Protein AF-A0A5J4X662-F1 (afdb_monomer_lite)

Secondary structure (DSSP, 8-state):
-----EEEEESS-EEEEPTTS-EEEEPTT-EEEEEEE-SSEEEEEETTEEEEEEGGGEEE--HHHHHHHHHH-TT--SHHHHHHHHHHHHH-SHHHHHHHHHTTHHHHHHHHHHHTGGG--HHHHHHHHHHHTT--HHHHHHHHHTTHHHHHHHHTT-S-HHHHHHHHHHHHHHHHHHHHHS-TTS-PPPTTHHHHHHTTHHHHHHHHHHH---HHHHHHHHHHHHHHTTTS---S-HHHHHHHHHHHHHHHHH-S-HHHHHHHHHHHHHHHTSHHHHHHHTGGG-----

Organism: NCBI:txid222440

Radius of gyration: 22.29 Å; chains: 1; bounding box: 46×45×69 Å

pLDDT: mean 83.82, std 15.87, range [29.47, 98.38]

InterPro domains:
  IPR011989 Armadillo-like helical [G3DSA:1.25.10.10] (82-288)
  IPR016024 Armadillo-type fold [SSF48371] (88-281)
  IPR036028 SH3-like domain superfamily [SSF50044] (6-60)

Foldseek 3Di:
DPPPWWKWFFQAKDWFADPVRDIDIDHGGDIWTFPADDPFWTFTDAPNDTGTHGCVRIDTPDLVVVLCVLVPDPPPPDVNLVSLVSNLVRGVAQVSLVVCLVSCVLLSLLVVCVVPVVDDDLSSLVSLLSQLPPYAPVSLVSNVVSVVLLSLLSQCPDPDPSSNLSSLNSLLSSLVNQVVPDDPPDQDARPCLVVCVVSVNLVSLLVQLVVCPDDSSVLSSLLSNLSNCQSHDPPPDPVSLLSSLVSLVCCLVPPPDVVSNVSSLVSLVRQCNHPVSVVSNCPPNHDRPD

Sequence (290 aa):
MLETFEFYEAISDYTIKEGDGQSFSITKGDIVSVIKKELVNFTVEKDGKIGKVPKTKLQLKIVEDLKKQIQGSVQMGLDHYKFIERILLENGNNEIKLFVIECGIVDSLLRLIEKNMENITPENIDILYKLTDQSSENVIQLLLEKNIYTTLFKILDQNNLIIVQLAAYSIFNILFSSYLTTDQSNHSTHPHFDQVSKSGGIIKIYELFCRNLGEDMNNTAAFCISIIYRAREIDQQKQMRQNIIKHLKNILLHDTDEMTKKYAYDSLGYLALNPVNNLEITKDGFVLQL

Structure (mmCIF, N/CA/C/O backbone):
data_AF-A0A5J4X662-F1
#
_entry.id   AF-A0A5J4X662-F1
#
loop_
_atom_site.group_PDB
_atom_site.id
_atom_site.type_symbol
_atom_site.label_atom_id
_atom_site.label_alt_id
_atom_site.label_comp_id
_atom_site.label_asym_id
_atom_site.label_entity_id
_atom_site.label_seq_id
_atom_site.pdbx_PDB_ins_code
_atom_site.Cartn_x
_atom_site.Cartn_y
_atom_site.Cartn_z
_atom_site.occupancy
_atom_site.B_iso_or_equiv
_atom_site.auth_seq_id
_atom_site.auth_comp_id
_atom_site.auth_asym_id
_atom_site.auth_atom_id
_atom_site.pdbx_PDB_model_num
ATOM 1 N N . MET A 1 1 ? -5.731 -8.046 -31.866 1.00 29.47 1 MET A N 1
ATOM 2 C CA . MET A 1 1 ? -4.269 -7.927 -32.038 1.00 29.47 1 MET A CA 1
ATOM 3 C C . MET A 1 1 ? -3.887 -6.675 -31.283 1.00 29.47 1 MET A C 1
ATOM 5 O O . MET A 1 1 ? -4.283 -5.607 -31.722 1.00 29.47 1 MET A O 1
ATOM 9 N N . LEU A 1 2 ? -3.297 -6.814 -30.097 1.00 32.59 2 LEU A N 1
ATOM 10 C CA . LEU A 1 2 ? -2.791 -5.665 -29.345 1.00 32.59 2 LEU A CA 1
ATOM 11 C C . LEU A 1 2 ? -1.563 -5.139 -30.095 1.00 32.59 2 LEU A C 1
ATOM 13 O O . LEU A 1 2 ? -0.717 -5.941 -30.497 1.00 32.59 2 LEU A O 1
ATOM 17 N N . GLU A 1 3 ? -1.516 -3.834 -30.355 1.00 43.41 3 GLU A N 1
ATOM 18 C CA . GLU A 1 3 ? -0.326 -3.183 -30.898 1.00 43.41 3 GLU A CA 1
ATOM 19 C C . GLU A 1 3 ? 0.842 -3.467 -29.952 1.00 43.41 3 GLU A C 1
ATOM 21 O O . GLU A 1 3 ? 0.759 -3.253 -28.745 1.00 43.41 3 GLU A O 1
ATOM 26 N N . THR A 1 4 ? 1.921 -4.035 -30.481 1.00 50.50 4 THR A N 1
ATOM 27 C CA . THR A 1 4 ? 3.143 -4.241 -29.711 1.00 50.50 4 THR A CA 1
ATOM 28 C C . THR A 1 4 ? 3.750 -2.876 -29.423 1.00 50.50 4 THR A C 1
ATOM 30 O O . THR A 1 4 ? 4.291 -2.251 -30.335 1.00 50.50 4 THR A O 1
ATOM 33 N N . PHE A 1 5 ? 3.663 -2.418 -28.175 1.00 54.91 5 PHE A N 1
ATO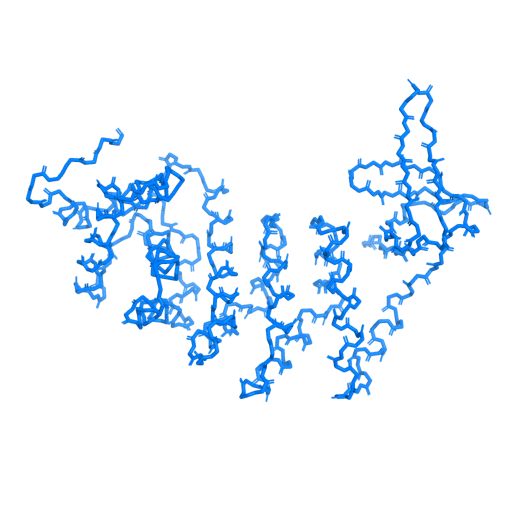M 34 C CA . PHE A 1 5 ? 4.371 -1.223 -27.730 1.00 54.91 5 PHE A CA 1
ATOM 35 C C . PHE A 1 5 ? 5.877 -1.436 -27.905 1.00 54.91 5 PHE A C 1
ATOM 37 O O . PHE A 1 5 ? 6.466 -2.356 -27.330 1.00 54.91 5 PHE A O 1
ATOM 44 N N . GLU A 1 6 ? 6.500 -0.601 -28.733 1.00 71.25 6 GLU A N 1
ATOM 45 C CA . GLU A 1 6 ? 7.943 -0.597 -28.914 1.00 71.25 6 GLU A CA 1
ATOM 46 C C . GLU A 1 6 ? 8.551 0.612 -28.213 1.00 71.25 6 GLU A C 1
ATOM 48 O O . GLU A 1 6 ? 8.303 1.759 -28.589 1.00 71.25 6 GLU A O 1
ATOM 53 N N . PHE A 1 7 ? 9.381 0.343 -27.211 1.00 75.06 7 PHE A N 1
ATOM 54 C CA . PHE A 1 7 ? 10.056 1.375 -26.440 1.00 75.06 7 PHE A CA 1
ATOM 55 C C . PHE A 1 7 ? 11.455 1.640 -26.985 1.00 75.06 7 PHE A C 1
ATOM 57 O O . PHE A 1 7 ? 12.218 0.726 -27.321 1.00 75.06 7 PHE A O 1
ATOM 64 N N . TYR A 1 8 ? 11.797 2.919 -27.059 1.00 82.50 8 TYR A N 1
ATOM 65 C CA . TYR A 1 8 ? 13.101 3.382 -27.506 1.00 82.50 8 TYR A CA 1
ATOM 66 C C . TYR A 1 8 ? 13.725 4.279 -26.442 1.00 82.50 8 TYR A C 1
ATOM 68 O O . TYR A 1 8 ? 13.036 5.084 -25.823 1.00 82.50 8 TYR A O 1
ATOM 76 N N . GLU A 1 9 ? 15.037 4.154 -26.255 1.00 83.19 9 GLU A N 1
ATOM 77 C CA . GLU A 1 9 ? 15.818 5.059 -25.411 1.00 83.19 9 GLU A CA 1
ATOM 78 C C . GLU A 1 9 ? 16.369 6.207 -26.258 1.00 83.19 9 GLU A C 1
ATOM 80 O O . GLU A 1 9 ? 16.951 5.991 -27.327 1.00 83.19 9 GLU A O 1
ATOM 85 N N . ALA A 1 10 ? 16.204 7.433 -25.776 1.00 86.38 10 ALA A N 1
ATOM 86 C CA . ALA A 1 10 ? 16.820 8.612 -26.347 1.00 86.38 10 ALA A CA 1
ATOM 87 C C . ALA A 1 10 ? 18.335 8.565 -26.115 1.00 86.38 10 ALA A C 1
ATOM 89 O O . ALA A 1 10 ? 18.813 8.584 -24.984 1.00 86.38 10 ALA A O 1
ATOM 90 N N . ILE A 1 11 ? 19.130 8.536 -27.184 1.00 88.00 11 ILE A N 1
ATOM 91 C CA . ILE A 1 11 ? 20.600 8.469 -27.075 1.00 88.00 11 ILE A CA 1
ATOM 92 C C . ILE A 1 11 ? 21.272 9.847 -27.044 1.00 88.00 11 ILE A C 1
ATOM 94 O O . ILE A 1 11 ? 22.482 9.954 -26.828 1.00 88.00 11 ILE A O 1
ATOM 98 N N . SER A 1 12 ? 20.494 10.911 -27.240 1.00 88.75 12 SER A N 1
ATOM 99 C CA . SER A 1 12 ? 20.918 12.304 -27.095 1.00 88.75 12 SER A CA 1
ATOM 100 C C . SER A 1 12 ? 19.702 13.212 -26.961 1.00 88.75 12 SER A C 1
ATOM 102 O O . SER A 1 12 ? 18.666 12.897 -27.548 1.00 88.75 12 SER A O 1
ATOM 104 N N . ASP A 1 13 ? 19.878 14.364 -26.324 1.00 92.94 13 ASP A N 1
ATOM 105 C CA . ASP A 1 13 ? 18.827 15.368 -26.178 1.00 92.94 13 ASP A CA 1
ATOM 106 C C . ASP A 1 13 ? 18.247 15.804 -27.533 1.00 92.94 13 ASP A C 1
ATOM 108 O O . ASP A 1 13 ? 18.954 15.925 -28.551 1.00 92.94 13 ASP A O 1
ATOM 112 N N . TYR A 1 14 ? 16.937 16.041 -27.545 1.00 94.06 14 TYR A N 1
ATOM 113 C CA . TYR A 1 14 ? 16.208 16.510 -28.710 1.00 94.06 14 TYR A CA 1
ATOM 114 C C . TYR A 1 14 ? 14.954 17.297 -28.312 1.00 94.06 14 TYR A C 1
ATOM 116 O O . TYR A 1 14 ? 14.089 16.792 -27.603 1.00 94.06 14 TYR A O 1
ATOM 124 N N . THR A 1 15 ? 14.833 18.525 -28.817 1.00 92.75 15 THR A N 1
ATOM 125 C CA . THR A 1 15 ? 13.644 19.366 -28.628 1.00 92.75 15 THR A CA 1
ATOM 126 C C . THR A 1 15 ? 12.691 19.211 -29.803 1.00 92.75 15 THR A C 1
ATOM 128 O O . THR A 1 15 ? 13.033 19.523 -30.947 1.00 92.75 15 THR A O 1
ATOM 131 N N . ILE A 1 16 ? 11.476 18.771 -29.504 1.00 89.69 16 ILE A N 1
ATOM 132 C CA . ILE A 1 16 ? 10.369 18.650 -30.441 1.00 89.69 16 ILE A CA 1
ATOM 133 C C . ILE A 1 16 ? 9.629 19.984 -30.443 1.00 89.69 16 ILE A C 1
ATOM 135 O O . ILE A 1 16 ? 9.205 20.469 -29.396 1.00 89.69 16 ILE A O 1
ATOM 139 N N . LYS A 1 17 ? 9.487 20.590 -31.622 1.00 82.12 17 LYS A N 1
ATOM 140 C CA . LYS A 1 17 ? 8.722 21.828 -31.805 1.00 82.12 17 LYS A CA 1
ATOM 141 C C . LYS A 1 17 ? 7.328 21.488 -32.319 1.00 82.12 17 LYS A C 1
ATOM 143 O O . LYS A 1 17 ? 7.213 20.867 -33.376 1.00 82.12 17 LYS A O 1
ATOM 148 N N . GLU A 1 18 ? 6.299 21.904 -31.593 1.00 74.19 18 GLU A N 1
ATOM 149 C CA . GLU A 1 18 ? 4.910 21.854 -32.042 1.00 74.19 18 GLU A CA 1
ATOM 150 C C . GLU A 1 18 ? 4.582 23.101 -32.878 1.00 74.19 18 GLU A C 1
ATOM 152 O O . GLU A 1 18 ? 5.254 24.135 -32.804 1.00 74.19 18 GLU A O 1
ATOM 157 N N . GLY A 1 19 ? 3.584 22.983 -33.758 1.00 65.00 19 GLY A N 1
ATOM 158 C CA . GLY A 1 19 ? 3.243 24.025 -34.734 1.00 65.00 19 GLY A CA 1
ATOM 159 C C . GLY A 1 19 ? 2.656 25.305 -34.128 1.00 65.00 19 GLY A C 1
ATOM 160 O O . GLY A 1 19 ? 2.559 26.311 -34.825 1.00 65.00 19 GLY A O 1
ATOM 161 N N . ASP A 1 20 ? 2.282 25.282 -32.851 1.00 67.00 20 ASP A N 1
ATOM 162 C CA . ASP A 1 20 ? 1.647 26.370 -32.102 1.00 67.00 20 ASP A CA 1
ATOM 163 C C . ASP A 1 20 ? 2.629 27.152 -31.204 1.00 67.00 20 ASP A C 1
ATOM 165 O O . ASP A 1 20 ? 2.222 28.038 -30.455 1.00 67.00 20 ASP A O 1
ATOM 169 N N . GLY A 1 21 ? 3.931 26.855 -31.287 1.00 62.88 21 GLY A N 1
ATOM 170 C CA . GLY A 1 21 ? 4.960 27.481 -30.454 1.00 62.88 21 GLY A CA 1
ATOM 171 C C . GLY A 1 21 ? 5.202 26.768 -29.123 1.00 62.88 21 GLY A C 1
ATOM 172 O O . GLY A 1 21 ? 6.108 27.169 -28.388 1.00 62.88 21 GLY A O 1
ATOM 173 N N . GLN A 1 22 ? 4.468 25.692 -28.828 1.00 69.62 22 GLN A N 1
ATOM 174 C CA . GLN A 1 22 ? 4.817 24.785 -27.744 1.00 69.62 22 GLN A CA 1
ATOM 175 C C . GLN A 1 22 ? 5.986 23.889 -28.162 1.00 69.62 22 GLN A C 1
ATOM 177 O O . GLN A 1 22 ? 6.232 23.607 -29.336 1.00 69.62 22 GLN A O 1
ATOM 182 N N . SER A 1 23 ? 6.784 23.474 -27.186 1.00 81.81 23 SER A N 1
ATOM 183 C CA . SER A 1 23 ? 7.835 22.490 -27.410 1.00 81.81 23 SER A CA 1
ATOM 184 C C . SER A 1 23 ? 7.990 21.627 -26.177 1.00 81.81 23 SER A C 1
ATOM 186 O O . SER A 1 23 ? 7.792 22.085 -25.050 1.00 81.81 23 SER A O 1
ATOM 188 N N . PHE A 1 24 ? 8.359 20.374 -26.395 1.00 85.25 24 PHE A N 1
ATOM 189 C CA . PHE A 1 24 ? 8.819 19.508 -25.327 1.00 85.25 24 PHE A CA 1
ATOM 190 C C . PHE A 1 24 ? 10.114 18.838 -25.757 1.00 85.25 24 PHE A C 1
ATOM 192 O O . PHE A 1 24 ? 10.371 18.648 -26.946 1.00 85.25 24 PHE A O 1
ATOM 199 N N . SER A 1 25 ? 10.969 18.545 -24.788 1.00 88.00 25 SER A N 1
ATOM 200 C CA . SER A 1 25 ? 12.268 17.942 -25.053 1.00 88.00 25 SER A CA 1
ATOM 201 C C . SER A 1 25 ? 12.301 16.536 -24.495 1.00 88.00 25 SER A C 1
ATOM 203 O O . SER A 1 25 ? 11.750 16.276 -23.427 1.00 88.00 25 SER A O 1
ATOM 205 N N . ILE A 1 26 ? 12.982 15.663 -25.223 1.00 86.62 26 ILE A N 1
ATOM 206 C CA . ILE A 1 26 ? 13.492 14.410 -24.690 1.00 86.62 26 ILE A CA 1
ATOM 207 C C . ILE A 1 26 ? 14.971 14.614 -24.357 1.00 86.62 26 ILE A C 1
ATOM 209 O O . ILE A 1 26 ? 15.707 15.242 -25.124 1.00 86.62 26 ILE A O 1
ATOM 213 N N . THR A 1 27 ? 15.402 14.124 -23.208 1.00 86.94 27 THR A N 1
ATOM 214 C CA . THR A 1 27 ? 16.793 14.090 -22.761 1.00 86.94 27 THR A CA 1
ATOM 215 C C . THR A 1 27 ? 17.406 12.720 -23.003 1.00 86.94 27 THR A C 1
ATOM 217 O O . THR A 1 27 ? 16.712 11.711 -23.105 1.00 86.94 27 THR A O 1
ATOM 220 N N . LYS A 1 28 ? 18.731 12.662 -23.134 1.00 83.88 28 LYS A N 1
ATOM 221 C CA . LYS A 1 28 ? 19.456 11.397 -23.226 1.00 83.88 28 LYS A CA 1
ATOM 222 C C . LYS A 1 28 ? 19.137 10.514 -22.015 1.00 83.88 28 LYS A C 1
ATOM 224 O O . LYS A 1 28 ? 19.379 10.923 -20.887 1.00 83.88 28 LYS A O 1
ATOM 229 N N . GLY A 1 29 ? 18.704 9.284 -22.272 1.00 68.19 29 GLY A N 1
ATOM 230 C CA . GLY A 1 29 ? 18.267 8.319 -21.261 1.00 68.19 29 GLY A CA 1
ATOM 231 C C . GLY A 1 29 ? 16.751 8.141 -21.213 1.00 68.19 29 GLY A C 1
ATOM 232 O O . GLY A 1 29 ? 16.303 7.059 -20.836 1.00 68.19 29 GLY A O 1
ATOM 233 N N . ASP A 1 30 ? 15.985 9.134 -21.684 1.00 78.19 30 ASP A N 1
ATOM 234 C CA . ASP A 1 30 ? 14.523 9.084 -21.692 1.00 78.19 30 ASP A CA 1
ATOM 235 C C . ASP A 1 30 ? 14.014 7.875 -22.471 1.00 78.19 30 ASP A C 1
ATOM 237 O O . ASP A 1 30 ? 14.507 7.569 -23.562 1.00 78.19 30 ASP A O 1
ATOM 241 N N . ILE A 1 31 ? 12.977 7.227 -21.946 1.00 75.38 31 ILE A N 1
ATOM 242 C CA . ILE A 1 31 ? 12.266 6.167 -22.650 1.00 75.38 31 ILE A CA 1
ATOM 243 C C . ILE A 1 31 ? 11.006 6.756 -23.268 1.00 75.38 31 ILE A C 1
ATOM 245 O O . ILE A 1 31 ? 10.245 7.447 -22.598 1.00 75.38 31 ILE A O 1
ATOM 249 N N . VAL A 1 32 ? 10.786 6.466 -24.547 1.00 81.56 32 VAL A N 1
ATOM 250 C CA . VAL A 1 32 ? 9.609 6.925 -25.287 1.00 81.56 32 VAL A CA 1
ATOM 251 C C . VAL A 1 32 ? 8.877 5.749 -25.920 1.00 81.56 32 VAL A C 1
ATOM 253 O O . VAL A 1 32 ? 9.507 4.803 -26.409 1.00 81.56 32 VAL A O 1
ATOM 256 N N . SER A 1 33 ? 7.547 5.816 -25.924 1.00 80.12 33 SER A N 1
ATOM 257 C CA . SER A 1 33 ? 6.692 4.852 -26.617 1.00 80.12 33 SER A CA 1
ATOM 258 C C . SER A 1 33 ? 6.617 5.224 -28.095 1.00 80.12 33 SER A C 1
ATOM 260 O O . SER A 1 33 ? 6.262 6.353 -28.433 1.00 80.12 33 SER A O 1
ATOM 262 N N . VAL A 1 34 ? 6.977 4.320 -29.009 1.00 83.88 34 VAL A N 1
ATOM 263 C CA . VAL A 1 34 ? 6.864 4.586 -30.451 1.00 83.88 34 VAL A CA 1
ATOM 264 C C . VAL A 1 34 ? 5.474 4.204 -30.942 1.00 83.88 34 VAL A C 1
ATOM 266 O O . VAL A 1 34 ? 5.163 3.031 -31.120 1.00 83.88 34 VAL A O 1
ATOM 269 N N . ILE A 1 35 ? 4.672 5.225 -31.246 1.00 82.94 35 ILE A N 1
ATOM 270 C CA . ILE A 1 35 ? 3.319 5.084 -31.800 1.00 82.94 35 ILE A CA 1
ATOM 271 C C . ILE A 1 35 ? 3.379 4.797 -33.303 1.00 82.94 35 ILE A C 1
ATOM 273 O O . ILE A 1 35 ? 2.579 4.044 -33.853 1.00 82.94 35 ILE A O 1
ATOM 277 N N . LYS A 1 36 ? 4.318 5.435 -34.012 1.00 85.12 36 LYS A N 1
ATOM 278 C CA . LYS A 1 36 ? 4.425 5.302 -35.469 1.00 85.12 36 LYS A CA 1
ATOM 279 C C . LYS A 1 36 ? 5.863 5.398 -35.940 1.00 85.12 36 LYS A C 1
ATOM 281 O O . LYS A 1 36 ? 6.574 6.351 -35.628 1.00 85.12 36 LYS A O 1
ATOM 286 N N . LYS A 1 37 ? 6.265 4.455 -36.789 1.00 86.38 37 LYS A N 1
ATOM 287 C CA . LYS A 1 37 ? 7.576 4.457 -37.441 1.00 86.38 37 LYS A CA 1
ATOM 288 C C . LYS A 1 37 ? 7.484 5.072 -38.832 1.00 86.38 37 LYS A C 1
ATOM 290 O O . LYS A 1 37 ? 6.911 4.474 -39.738 1.00 86.38 37 LYS A O 1
ATOM 295 N N . GLU A 1 38 ? 8.056 6.257 -39.015 1.00 87.62 38 GLU A N 1
ATOM 296 C CA . GLU A 1 38 ? 8.246 6.860 -40.336 1.00 87.62 38 GLU A CA 1
ATOM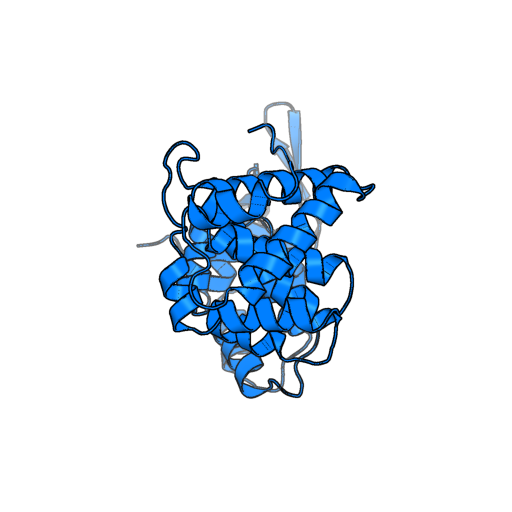 297 C C . GLU A 1 38 ? 9.709 6.686 -40.792 1.00 87.62 38 GLU A C 1
ATOM 299 O O . GLU A 1 38 ? 10.584 6.251 -40.042 1.00 87.62 38 GLU A O 1
ATOM 304 N N . LEU A 1 39 ? 9.990 7.005 -42.060 1.00 79.56 39 LEU A N 1
ATOM 305 C CA . LEU A 1 39 ? 11.272 6.685 -42.705 1.00 79.56 39 LEU A CA 1
ATOM 306 C C . LEU A 1 39 ? 12.486 7.372 -42.041 1.00 79.56 39 LEU A C 1
ATOM 308 O O . LEU A 1 39 ? 13.592 6.817 -42.000 1.00 79.56 39 LEU A O 1
ATOM 312 N N . VAL A 1 40 ? 12.266 8.592 -41.541 1.00 85.81 40 VAL A N 1
ATOM 313 C CA . VAL A 1 40 ? 13.287 9.479 -40.955 1.00 85.81 40 VAL A CA 1
ATOM 314 C C . VAL A 1 40 ? 13.039 9.716 -39.464 1.00 85.81 40 VAL A C 1
ATOM 316 O O . VAL A 1 40 ? 13.991 9.724 -38.684 1.00 85.81 40 VAL A O 1
ATOM 319 N N . ASN A 1 41 ? 11.775 9.858 -39.065 1.00 89.69 41 ASN A N 1
ATOM 320 C CA . ASN A 1 41 ? 11.366 10.162 -37.698 1.00 89.69 41 ASN A CA 1
ATOM 321 C C . ASN A 1 41 ? 10.432 9.074 -37.166 1.00 89.69 41 ASN A C 1
ATOM 323 O O . ASN A 1 41 ? 9.693 8.459 -37.929 1.00 89.69 41 ASN A O 1
ATOM 327 N N . PHE A 1 42 ? 10.422 8.877 -35.857 1.00 90.94 42 PHE A N 1
ATOM 328 C CA . PHE A 1 42 ? 9.367 8.158 -35.162 1.00 90.94 42 PHE A CA 1
ATOM 329 C C . PHE A 1 42 ? 8.431 9.165 -34.507 1.00 90.94 42 PHE A C 1
ATOM 331 O O . PHE A 1 42 ? 8.885 10.171 -33.963 1.00 90.94 42 PHE A O 1
ATOM 338 N N . THR A 1 43 ? 7.129 8.911 -34.587 1.00 89.62 43 THR A N 1
ATOM 339 C CA . THR A 1 43 ? 6.164 9.564 -33.708 1.00 89.62 43 THR A CA 1
ATOM 340 C C . THR A 1 43 ? 6.206 8.830 -32.387 1.00 89.62 43 THR A C 1
ATOM 342 O O . THR A 1 43 ? 5.956 7.622 -32.345 1.00 89.62 43 THR A O 1
ATOM 345 N N . VAL A 1 44 ? 6.538 9.566 -31.339 1.00 88.12 44 VAL A N 1
ATOM 346 C CA . VAL A 1 44 ? 6.699 9.036 -29.997 1.00 88.12 44 VAL A CA 1
ATOM 347 C C . VAL A 1 44 ? 5.753 9.735 -29.036 1.00 88.12 44 VAL A C 1
ATOM 349 O O . VAL A 1 44 ? 5.428 10.907 -29.236 1.00 88.12 44 VAL A O 1
ATOM 352 N N . GLU A 1 45 ? 5.321 9.006 -28.021 1.00 84.75 45 GLU A N 1
ATOM 353 C CA . GLU A 1 45 ? 4.623 9.527 -26.853 1.00 84.75 45 GLU A CA 1
ATOM 354 C C . GLU A 1 45 ? 5.600 9.577 -25.673 1.00 84.75 45 GLU A C 1
ATOM 356 O O . GLU A 1 45 ? 6.445 8.685 -25.512 1.00 84.75 45 GLU A O 1
ATOM 361 N N . LYS A 1 46 ? 5.521 10.674 -24.913 1.00 79.38 46 LYS A N 1
ATOM 362 C CA . LYS A 1 46 ? 6.155 10.833 -23.607 1.00 79.38 46 LYS A CA 1
ATOM 363 C C . LYS A 1 46 ? 5.314 11.779 -22.742 1.00 79.38 46 LYS A C 1
ATOM 365 O O . LYS A 1 46 ? 5.068 12.916 -23.148 1.00 79.38 46 LYS A O 1
ATOM 370 N N . ASP A 1 47 ? 4.931 11.346 -21.543 1.00 73.69 47 ASP A N 1
ATOM 371 C CA . ASP A 1 47 ? 4.212 12.150 -20.536 1.00 73.69 47 ASP A CA 1
ATOM 372 C C . ASP A 1 47 ? 2.917 12.814 -21.055 1.00 73.69 47 ASP A C 1
ATOM 374 O O . ASP A 1 47 ? 2.616 13.973 -20.761 1.00 73.69 47 ASP A O 1
ATOM 378 N N . GLY A 1 48 ? 2.153 12.095 -21.877 1.00 72.44 48 GLY A N 1
ATOM 379 C CA . GLY A 1 48 ? 0.932 12.559 -22.532 1.00 72.44 48 GLY A CA 1
ATOM 380 C C . GLY A 1 48 ? 1.169 13.465 -23.744 1.00 72.44 48 GLY A C 1
ATOM 381 O O . GLY A 1 48 ? 0.206 13.950 -24.340 1.00 72.44 48 GLY A O 1
ATOM 382 N N . LYS A 1 49 ? 2.429 13.716 -24.122 1.00 82.12 49 LYS A N 1
ATOM 383 C CA . LYS A 1 49 ? 2.800 14.554 -25.268 1.00 82.12 49 LYS A CA 1
ATOM 384 C C . LYS A 1 49 ? 3.261 13.699 -26.432 1.00 82.12 49 LYS A C 1
ATOM 386 O O . LYS A 1 49 ? 4.039 12.763 -26.269 1.00 82.12 49 LYS A O 1
ATOM 391 N N . ILE A 1 50 ? 2.809 14.057 -27.630 1.00 87.38 50 ILE A N 1
ATOM 392 C CA . ILE A 1 50 ? 3.108 13.316 -28.854 1.00 87.38 50 ILE A CA 1
ATOM 393 C C . ILE A 1 50 ? 3.965 14.177 -29.767 1.00 87.38 50 ILE A C 1
ATOM 395 O O . ILE A 1 50 ? 3.618 15.309 -30.093 1.00 87.38 50 ILE A O 1
ATOM 399 N N . GLY A 1 51 ? 5.076 13.618 -30.235 1.00 89.56 51 GLY A N 1
ATOM 400 C CA . GLY A 1 51 ? 6.054 14.366 -31.004 1.00 89.56 51 GLY A CA 1
ATOM 401 C C . GLY A 1 51 ? 6.823 13.521 -32.001 1.00 89.56 51 GLY A C 1
ATOM 402 O O . GLY A 1 51 ? 6.924 12.305 -31.871 1.00 89.56 51 GLY A O 1
ATOM 403 N N . LYS A 1 52 ? 7.380 14.167 -33.028 1.00 92.38 52 LYS A N 1
ATOM 404 C CA . LYS A 1 52 ? 8.251 13.495 -33.999 1.00 92.38 52 LYS A CA 1
ATOM 405 C C . LYS A 1 52 ? 9.706 13.629 -33.582 1.00 92.38 52 LYS A C 1
ATOM 407 O O . LYS A 1 52 ? 10.207 14.740 -33.447 1.00 92.38 52 LYS A O 1
ATOM 412 N N . VAL A 1 53 ? 10.389 12.499 -33.460 1.00 91.44 53 VAL A N 1
ATOM 413 C CA . VAL A 1 53 ? 11.796 12.412 -33.067 1.00 91.44 53 VAL A CA 1
ATOM 414 C C . VAL A 1 53 ? 12.583 11.694 -34.162 1.00 91.44 53 VAL A C 1
ATOM 416 O O . VAL A 1 53 ? 12.155 10.632 -34.612 1.00 91.44 53 VAL A O 1
ATOM 419 N N . PRO A 1 54 ? 13.738 12.214 -34.609 1.00 92.12 54 PRO A N 1
ATOM 420 C CA . PRO A 1 54 ? 14.579 11.524 -35.576 1.00 92.12 54 PRO A CA 1
ATOM 421 C C . PRO A 1 54 ? 14.970 10.138 -35.082 1.00 92.12 54 PRO A C 1
ATOM 423 O O . PRO A 1 54 ? 15.455 9.984 -33.965 1.00 92.12 54 PRO A O 1
ATOM 426 N N . LYS A 1 55 ? 14.845 9.124 -35.940 1.00 88.56 55 LYS A N 1
ATOM 427 C CA . LYS A 1 55 ? 15.193 7.744 -35.567 1.00 88.56 55 LYS A CA 1
ATOM 428 C C . LYS A 1 55 ? 16.650 7.604 -35.113 1.00 88.56 55 LYS A C 1
ATOM 430 O O . LYS A 1 55 ? 16.970 6.727 -34.333 1.00 88.56 55 LYS A O 1
ATOM 435 N N . THR A 1 56 ? 17.539 8.478 -35.588 1.00 88.31 56 THR A N 1
ATOM 436 C CA . THR A 1 56 ? 18.961 8.516 -35.207 1.00 88.31 56 THR A CA 1
ATOM 437 C C . THR A 1 56 ? 19.191 8.998 -33.778 1.00 88.31 56 THR A C 1
ATOM 439 O O . THR A 1 56 ? 20.302 8.887 -33.274 1.00 88.31 56 THR A O 1
ATOM 442 N N . LYS A 1 57 ? 18.163 9.556 -33.136 1.00 90.31 57 LYS A N 1
ATOM 443 C CA . LYS A 1 57 ? 18.164 9.988 -31.737 1.00 90.31 57 LYS A CA 1
ATOM 444 C C . LYS A 1 57 ? 17.623 8.910 -30.804 1.00 90.31 57 LYS A C 1
ATOM 446 O O . LYS A 1 57 ? 17.637 9.115 -29.596 1.00 90.31 57 LYS A O 1
ATOM 451 N N . LEU A 1 58 ? 17.181 7.782 -31.354 1.00 86.06 58 LEU A N 1
ATOM 452 C CA . LEU A 1 58 ? 16.489 6.721 -30.644 1.00 86.06 58 LEU A CA 1
ATOM 453 C C . LEU A 1 58 ? 17.196 5.386 -30.874 1.00 86.06 58 LEU A C 1
ATOM 455 O O . LEU A 1 58 ? 17.544 5.033 -32.000 1.00 86.06 58 LEU A O 1
ATOM 459 N N . GLN A 1 59 ? 17.373 4.615 -29.810 1.00 83.56 59 GLN A N 1
ATOM 460 C CA . GLN A 1 59 ? 17.866 3.245 -29.877 1.00 83.56 59 GLN A CA 1
ATOM 461 C C . GLN A 1 59 ? 16.760 2.294 -29.431 1.00 83.56 59 GLN A C 1
ATOM 463 O O . GLN A 1 59 ? 16.187 2.470 -28.357 1.00 83.56 59 GLN A O 1
ATOM 468 N N . LEU A 1 60 ? 16.445 1.304 -30.274 1.00 74.06 60 LEU A N 1
ATOM 469 C CA . LEU A 1 60 ? 15.434 0.296 -29.958 1.00 74.06 60 LEU A CA 1
ATOM 470 C C . LEU A 1 60 ? 15.881 -0.461 -28.710 1.00 74.06 60 LEU A C 1
ATOM 472 O O . LEU A 1 60 ? 16.942 -1.088 -28.729 1.00 74.06 60 LEU A O 1
ATOM 476 N N . LYS A 1 61 ? 15.065 -0.437 -27.656 1.00 67.19 61 LYS A N 1
ATOM 477 C CA . LYS A 1 61 ? 15.234 -1.354 -26.534 1.00 67.19 61 LYS A CA 1
ATOM 478 C C . LYS A 1 61 ? 14.322 -2.540 -26.759 1.00 67.19 61 LYS A C 1
ATOM 480 O O . LYS A 1 61 ? 13.120 -2.488 -26.518 1.00 67.19 61 LYS A O 1
ATOM 485 N N . ILE A 1 62 ? 14.905 -3.610 -27.292 1.00 54.09 62 ILE A N 1
ATOM 486 C CA . ILE A 1 62 ? 14.145 -4.806 -27.625 1.00 54.09 62 ILE A CA 1
ATOM 487 C C . ILE A 1 62 ? 13.670 -5.443 -26.319 1.00 54.09 62 ILE A C 1
ATOM 489 O O . ILE A 1 62 ? 14.456 -5.877 -25.478 1.00 54.09 62 ILE A O 1
ATOM 493 N N . VAL A 1 63 ? 12.352 -5.533 -26.188 1.00 51.22 63 VAL A N 1
ATOM 494 C CA . VAL A 1 63 ? 11.646 -6.253 -25.124 1.00 51.22 63 VAL A CA 1
ATOM 495 C C . VAL A 1 63 ? 12.137 -7.704 -25.010 1.00 51.22 63 VAL A C 1
ATOM 497 O O . VAL A 1 63 ? 12.142 -8.268 -23.925 1.00 51.22 63 VAL A O 1
ATOM 500 N N . GLU A 1 64 ? 12.592 -8.317 -26.107 1.00 45.81 64 GLU A N 1
ATOM 501 C CA . GLU A 1 64 ? 13.217 -9.645 -26.120 1.00 45.81 64 GLU A CA 1
ATOM 502 C C . GLU A 1 64 ? 14.579 -9.722 -25.433 1.00 45.81 64 GLU A C 1
ATOM 504 O O . GLU A 1 64 ? 14.859 -10.773 -24.872 1.00 45.81 64 GLU A O 1
ATOM 509 N N . ASP A 1 65 ? 15.408 -8.675 -25.435 1.00 46.56 65 ASP A N 1
ATOM 510 C CA . ASP A 1 65 ? 16.677 -8.701 -24.694 1.00 46.56 65 ASP A CA 1
ATOM 511 C C . ASP A 1 65 ? 16.405 -8.602 -23.194 1.00 46.56 65 ASP A C 1
ATOM 513 O O . ASP A 1 65 ? 16.955 -9.386 -22.432 1.00 46.56 65 ASP A O 1
ATOM 517 N N . LEU A 1 66 ? 15.445 -7.765 -22.781 1.00 46.38 66 LEU A N 1
ATOM 518 C CA . LEU A 1 66 ? 14.922 -7.756 -21.409 1.00 46.38 66 LEU A CA 1
ATOM 519 C C . LEU A 1 66 ? 14.288 -9.107 -21.038 1.00 46.38 66 LEU A C 1
ATOM 521 O O . LEU A 1 66 ? 14.606 -9.666 -19.994 1.00 46.38 66 LEU A O 1
ATOM 525 N N . LYS A 1 67 ? 13.455 -9.697 -21.907 1.00 44.53 67 LYS A N 1
ATOM 526 C CA . LYS A 1 67 ? 12.836 -11.019 -21.682 1.00 44.53 67 LYS A CA 1
ATOM 527 C C . LYS A 1 67 ? 13.869 -12.155 -21.626 1.00 44.53 67 LYS A C 1
ATOM 529 O O . LYS A 1 67 ? 13.781 -12.994 -20.733 1.00 44.53 67 LYS A O 1
ATOM 534 N N . LYS A 1 68 ? 14.858 -12.190 -22.530 1.00 44.22 68 LYS A N 1
ATOM 535 C CA . LYS A 1 68 ? 15.938 -13.200 -22.564 1.00 44.22 68 LYS A CA 1
ATOM 536 C C . LYS A 1 68 ? 16.917 -13.028 -21.403 1.00 44.22 68 LYS A C 1
ATOM 538 O O . LYS A 1 68 ? 17.371 -14.027 -20.852 1.00 44.22 68 LYS A O 1
ATOM 543 N N . GLN A 1 69 ? 17.214 -11.796 -20.992 1.00 39.59 69 GLN A N 1
ATOM 544 C CA . GLN A 1 69 ? 18.084 -11.513 -19.845 1.00 39.59 69 GLN A CA 1
ATOM 545 C C . GLN A 1 69 ? 17.400 -11.840 -18.508 1.00 39.59 69 GLN A C 1
ATOM 547 O O . GLN A 1 69 ? 18.064 -12.346 -17.605 1.00 39.59 69 GLN A O 1
ATOM 552 N N . ILE A 1 70 ? 16.076 -11.660 -18.404 1.00 44.00 70 ILE A N 1
ATOM 553 C CA . ILE A 1 70 ? 15.276 -12.024 -17.219 1.00 44.00 70 ILE A CA 1
ATOM 554 C C . ILE A 1 70 ? 15.051 -13.544 -17.112 1.00 44.00 70 ILE A C 1
ATOM 556 O O . ILE A 1 70 ? 15.056 -14.086 -16.009 1.00 44.00 70 ILE A O 1
ATOM 560 N N . GLN A 1 71 ? 14.917 -14.266 -18.232 1.00 43.38 71 GLN A N 1
ATOM 561 C CA . GLN A 1 71 ? 14.821 -15.737 -18.233 1.00 43.38 71 GLN A CA 1
ATOM 562 C C . GLN A 1 71 ? 16.173 -16.445 -18.009 1.00 43.38 71 GLN A C 1
ATOM 564 O O . GLN A 1 71 ? 16.196 -17.645 -17.739 1.00 43.38 71 GLN A O 1
ATOM 569 N N . GLY A 1 72 ? 17.296 -15.725 -18.126 1.00 41.09 72 GLY A N 1
ATOM 570 C CA . GLY A 1 72 ? 18.615 -16.322 -18.333 1.00 41.09 72 GLY A CA 1
ATOM 571 C C . GLY A 1 72 ? 19.482 -16.606 -17.104 1.00 41.09 72 GLY A C 1
ATOM 572 O O . GLY A 1 72 ? 20.298 -17.519 -17.181 1.00 41.09 72 GLY A O 1
ATOM 573 N N . SER A 1 73 ? 19.392 -15.885 -15.977 1.00 41.62 73 SER A N 1
ATOM 574 C CA . SER A 1 73 ? 20.250 -16.234 -14.826 1.00 41.62 73 SER A CA 1
ATOM 575 C C . SER A 1 73 ? 19.879 -15.580 -13.497 1.00 41.62 73 SER A C 1
ATOM 577 O O . SER A 1 73 ? 19.647 -14.381 -13.388 1.00 41.62 73 SER A O 1
ATOM 579 N N . VAL A 1 74 ? 19.984 -16.393 -12.448 1.00 46.78 74 VAL A N 1
ATOM 580 C CA . VAL A 1 74 ? 19.920 -16.049 -11.016 1.00 46.78 74 VAL A CA 1
ATOM 581 C C . VAL A 1 74 ? 21.093 -15.140 -10.568 1.00 46.78 74 VAL A C 1
ATOM 583 O O . VAL A 1 74 ? 21.191 -14.798 -9.398 1.00 46.78 74 VAL A O 1
ATOM 586 N N . GLN A 1 75 ? 21.960 -14.684 -11.484 1.00 39.06 75 GLN A N 1
ATOM 587 C CA . GLN A 1 75 ? 23.181 -13.928 -11.168 1.00 39.06 75 GLN A CA 1
ATOM 588 C C . GLN A 1 75 ? 23.199 -12.475 -11.695 1.00 39.06 75 GLN A C 1
ATOM 590 O O . GLN A 1 75 ? 24.186 -11.772 -11.503 1.00 39.06 75 GLN A O 1
ATOM 595 N N . MET A 1 76 ? 22.124 -11.988 -12.325 1.00 44.62 76 MET A N 1
ATOM 596 C CA . MET A 1 76 ? 22.059 -10.650 -12.945 1.00 44.62 76 MET A CA 1
ATOM 597 C C . MET A 1 76 ? 21.143 -9.695 -12.148 1.00 44.62 76 MET A C 1
ATOM 599 O O . MET A 1 76 ? 20.154 -9.166 -12.650 1.00 44.62 76 MET A O 1
ATOM 603 N N . GLY A 1 77 ? 21.439 -9.552 -10.852 1.00 49.72 77 GLY A N 1
ATOM 604 C CA . GLY A 1 77 ? 20.504 -9.047 -9.836 1.00 49.72 77 GLY A CA 1
ATOM 605 C C . GLY A 1 77 ? 20.591 -7.566 -9.449 1.00 49.72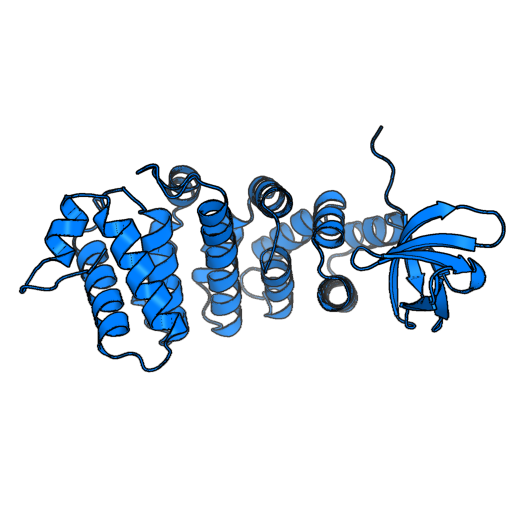 77 GLY A C 1
ATOM 606 O O . GLY A 1 77 ? 19.853 -7.175 -8.558 1.00 49.72 77 GLY A O 1
ATOM 607 N N . LEU A 1 78 ? 21.445 -6.733 -10.059 1.00 47.16 78 LEU A N 1
ATOM 608 C CA . LEU A 1 78 ? 21.566 -5.312 -9.663 1.00 47.16 78 LEU A CA 1
ATOM 609 C C . LEU A 1 78 ? 21.421 -4.330 -10.832 1.00 47.16 78 LEU A C 1
ATOM 611 O O . LEU A 1 78 ? 20.662 -3.372 -10.731 1.00 47.16 78 LEU A O 1
ATOM 615 N N . ASP A 1 79 ? 22.086 -4.579 -11.963 1.00 52.16 79 ASP A N 1
ATOM 616 C CA . ASP A 1 79 ? 22.035 -3.664 -13.116 1.00 52.16 79 ASP A CA 1
ATOM 617 C C . ASP A 1 79 ? 20.653 -3.645 -13.788 1.00 52.16 79 ASP A C 1
ATOM 619 O O . ASP A 1 79 ? 20.196 -2.607 -14.263 1.00 52.16 79 ASP A O 1
ATOM 623 N N . HIS A 1 80 ? 19.933 -4.768 -13.748 1.00 60.75 80 HIS A N 1
ATOM 624 C CA . HIS A 1 80 ? 18.552 -4.849 -14.222 1.00 60.75 80 HIS A CA 1
ATOM 625 C C . HIS A 1 80 ? 17.553 -4.187 -13.276 1.00 60.75 80 HIS A C 1
ATOM 627 O O . HIS A 1 80 ? 16.619 -3.543 -13.746 1.00 60.75 80 HIS A O 1
ATOM 633 N N . TYR A 1 81 ? 17.769 -4.306 -11.961 1.00 59.94 81 TYR A N 1
ATOM 634 C CA . TYR A 1 81 ? 16.974 -3.594 -10.959 1.00 59.94 81 TYR A CA 1
ATOM 635 C C . TYR A 1 81 ? 17.124 -2.097 -11.153 1.00 59.94 81 TYR A C 1
ATOM 637 O O . TYR A 1 81 ? 16.123 -1.422 -11.333 1.00 59.94 81 TYR A O 1
ATOM 645 N N . LYS A 1 82 ? 18.363 -1.610 -11.267 1.00 60.69 82 LYS A N 1
ATOM 646 C CA . LYS A 1 82 ? 18.656 -0.204 -11.566 1.00 60.69 82 LYS A CA 1
ATOM 647 C C . LYS A 1 82 ? 18.028 0.259 -12.873 1.00 60.69 82 LYS A C 1
ATOM 649 O O . LYS A 1 82 ? 17.609 1.404 -12.974 1.00 60.69 82 LYS A O 1
ATOM 654 N N . PHE A 1 83 ? 17.950 -0.606 -13.883 1.00 63.22 83 PHE A N 1
ATOM 655 C CA . PHE A 1 83 ? 17.311 -0.248 -15.143 1.00 63.22 83 PHE A CA 1
ATOM 656 C C . PHE A 1 83 ? 15.782 -0.149 -15.031 1.00 63.22 83 PHE A C 1
ATOM 658 O O . PHE A 1 83 ? 15.213 0.837 -15.491 1.00 63.22 83 PHE A O 1
ATOM 665 N N . ILE A 1 84 ? 15.121 -1.127 -14.402 1.00 65.00 84 ILE A N 1
ATOM 666 C CA . ILE A 1 84 ? 13.670 -1.083 -14.142 1.00 65.00 84 ILE A CA 1
ATOM 667 C C . ILE A 1 84 ? 13.338 0.103 -13.236 1.00 65.00 84 ILE A C 1
ATOM 669 O O . ILE A 1 84 ? 12.399 0.846 -13.499 1.00 65.00 84 ILE A O 1
ATOM 673 N N . GLU A 1 85 ? 14.143 0.305 -12.200 1.00 64.94 85 GLU A N 1
ATOM 674 C CA . GLU A 1 85 ? 14.039 1.429 -11.287 1.00 64.94 85 GLU A CA 1
ATOM 675 C C . GLU A 1 85 ? 14.161 2.755 -12.039 1.00 64.94 85 GLU A C 1
ATOM 677 O O . GLU A 1 85 ? 13.315 3.621 -11.861 1.00 64.94 85 GLU A O 1
ATOM 682 N N . ARG A 1 86 ? 15.144 2.896 -12.939 1.00 63.78 86 ARG A N 1
ATOM 683 C CA . ARG A 1 86 ? 15.310 4.085 -13.785 1.00 63.78 86 ARG A CA 1
ATOM 684 C C . ARG A 1 86 ? 14.109 4.313 -14.703 1.00 63.78 86 ARG A C 1
ATOM 686 O O . ARG A 1 86 ? 13.631 5.436 -14.794 1.00 63.78 86 ARG A O 1
ATOM 693 N N . ILE A 1 87 ? 13.587 3.257 -15.333 1.00 63.12 87 ILE A N 1
ATOM 694 C CA . ILE A 1 87 ? 12.371 3.340 -16.158 1.00 63.12 87 ILE A CA 1
ATOM 695 C C . ILE A 1 87 ? 11.184 3.858 -15.331 1.00 63.12 87 ILE A C 1
ATOM 697 O O . ILE A 1 87 ? 10.462 4.745 -15.783 1.00 63.12 87 ILE A O 1
ATOM 701 N N . LEU A 1 88 ? 10.998 3.323 -14.121 1.00 66.88 88 LEU A N 1
ATOM 702 C CA . LEU A 1 88 ? 9.913 3.719 -13.223 1.00 66.88 88 LEU A CA 1
ATOM 703 C C . LEU A 1 88 ? 10.132 5.113 -12.604 1.00 66.88 88 LEU A C 1
ATOM 705 O O . LEU A 1 88 ? 9.155 5.795 -12.321 1.00 66.88 88 LEU A O 1
ATOM 709 N N . LEU A 1 89 ? 11.381 5.546 -12.402 1.00 61.38 89 LEU A N 1
ATOM 710 C CA . LEU A 1 89 ? 11.740 6.854 -11.836 1.00 61.38 89 LEU A CA 1
ATOM 711 C C . LEU A 1 89 ? 11.606 8.000 -12.843 1.00 61.38 89 LEU A C 1
ATOM 713 O O . LEU A 1 89 ? 11.135 9.073 -12.483 1.00 61.38 89 LEU A O 1
ATOM 717 N N . GLU A 1 90 ? 12.051 7.797 -14.082 1.00 53.34 90 GLU A N 1
ATOM 718 C CA . GLU A 1 90 ? 12.118 8.868 -15.085 1.00 53.34 90 GLU A CA 1
ATOM 719 C C . GLU A 1 90 ? 10.793 9.053 -15.832 1.00 53.34 90 GLU A C 1
ATOM 721 O O . GLU A 1 90 ? 10.535 10.137 -16.343 1.00 53.34 90 GLU A O 1
ATOM 726 N N . ASN A 1 91 ? 9.960 8.007 -15.903 1.00 53.00 91 ASN A N 1
ATOM 727 C CA . ASN A 1 91 ? 8.750 7.978 -16.726 1.00 53.00 91 ASN A CA 1
ATOM 728 C C . ASN A 1 91 ? 7.642 7.109 -16.082 1.00 53.00 91 ASN A C 1
ATOM 730 O O . ASN A 1 91 ? 6.929 6.397 -16.779 1.00 53.00 91 ASN A O 1
ATOM 734 N N . GLY A 1 92 ? 7.508 7.108 -14.749 1.00 57.75 92 GLY A N 1
ATOM 735 C CA . GLY A 1 92 ? 6.585 6.260 -13.965 1.00 57.75 92 GLY A CA 1
ATOM 736 C C . GLY A 1 92 ? 5.079 6.483 -14.184 1.00 57.75 92 GLY A C 1
ATOM 737 O O . GLY A 1 92 ? 4.283 6.311 -13.259 1.00 57.75 92 GLY A O 1
ATOM 738 N N . ASN A 1 93 ? 4.668 6.869 -15.389 1.00 73.06 93 ASN A N 1
ATOM 739 C CA . ASN A 1 93 ? 3.281 6.895 -15.807 1.00 73.06 93 ASN A CA 1
ATOM 740 C C . ASN A 1 93 ? 2.708 5.464 -15.889 1.00 73.06 93 ASN A C 1
ATOM 742 O O . ASN A 1 93 ? 3.415 4.452 -15.829 1.00 73.06 93 ASN A O 1
ATOM 746 N N . ASN A 1 94 ? 1.385 5.366 -15.997 1.00 80.38 94 ASN A N 1
ATOM 747 C CA . ASN A 1 94 ? 0.711 4.070 -15.988 1.00 80.38 94 ASN A CA 1
ATOM 748 C C . ASN A 1 94 ? 1.083 3.180 -17.184 1.00 80.38 94 ASN A C 1
ATOM 750 O O . ASN A 1 94 ? 1.075 1.964 -17.030 1.00 80.38 94 ASN A O 1
ATOM 754 N N . GLU A 1 95 ? 1.459 3.738 -18.337 1.00 74.94 95 GLU A N 1
ATOM 755 C CA . GLU A 1 95 ? 1.817 2.952 -19.529 1.00 74.94 95 GLU A CA 1
ATOM 756 C C . GLU A 1 95 ? 3.071 2.109 -19.300 1.00 74.94 95 GLU A C 1
ATOM 758 O O . GLU A 1 95 ? 3.116 0.922 -19.626 1.00 74.94 95 GLU A O 1
ATOM 763 N N . ILE A 1 96 ? 4.075 2.694 -18.654 1.00 74.12 96 ILE A N 1
ATOM 764 C CA . ILE A 1 96 ? 5.306 1.984 -18.324 1.00 74.12 96 ILE A CA 1
ATOM 765 C C . ILE A 1 96 ? 5.070 0.905 -17.270 1.00 74.12 96 ILE A C 1
ATOM 767 O O . ILE A 1 96 ? 5.611 -0.198 -17.379 1.00 74.12 96 ILE A O 1
ATOM 771 N N . LYS A 1 97 ? 4.226 1.177 -16.273 1.00 84.19 97 LYS A N 1
ATOM 772 C CA . LYS A 1 97 ? 3.851 0.168 -15.273 1.00 84.19 97 LYS A CA 1
ATOM 773 C C . LYS A 1 97 ? 3.132 -1.012 -15.923 1.00 84.19 97 LYS A C 1
ATOM 775 O O . LYS A 1 97 ? 3.486 -2.157 -15.641 1.00 84.19 97 LYS A O 1
ATOM 780 N N . LEU A 1 98 ? 2.191 -0.744 -16.833 1.00 81.12 98 LEU A N 1
ATOM 781 C CA . LEU A 1 98 ? 1.518 -1.776 -17.628 1.00 81.12 98 LEU A CA 1
ATOM 782 C C . LEU A 1 98 ? 2.532 -2.610 -18.410 1.00 81.12 98 LEU A C 1
ATOM 784 O O . LEU A 1 98 ? 2.527 -3.833 -18.300 1.00 81.12 98 LEU A O 1
ATOM 788 N N . PHE A 1 99 ? 3.470 -1.968 -19.104 1.00 73.69 99 PHE A N 1
ATOM 789 C CA . PHE A 1 99 ? 4.514 -2.666 -19.849 1.00 73.69 99 PHE A CA 1
ATOM 790 C C . PHE A 1 99 ? 5.369 -3.593 -18.967 1.00 73.69 99 PHE A C 1
ATOM 792 O O . PHE A 1 99 ? 5.622 -4.746 -19.333 1.00 73.69 99 PHE A O 1
ATOM 799 N N . VAL A 1 100 ? 5.797 -3.121 -17.789 1.00 77.19 100 VAL A N 1
ATOM 800 C CA . VAL A 1 100 ? 6.571 -3.919 -16.821 1.00 77.19 100 VAL A CA 1
ATOM 801 C C . VAL A 1 100 ? 5.774 -5.152 -16.371 1.00 77.19 100 VAL A C 1
ATOM 803 O O . VAL A 1 100 ? 6.332 -6.251 -16.268 1.00 77.19 100 VAL A O 1
ATOM 806 N N . ILE A 1 101 ? 4.465 -5.005 -16.154 1.00 82.69 101 ILE A N 1
ATOM 807 C CA . ILE A 1 101 ? 3.576 -6.111 -15.783 1.00 82.69 101 ILE A CA 1
ATOM 808 C C . ILE A 1 101 ? 3.397 -7.097 -16.948 1.00 82.69 101 ILE A C 1
ATOM 810 O O . ILE A 1 101 ? 3.612 -8.299 -16.774 1.00 82.69 101 ILE A O 1
ATOM 814 N N . GLU A 1 102 ? 3.053 -6.606 -18.139 1.00 78.31 102 GLU A N 1
ATOM 815 C CA . GLU A 1 102 ? 2.783 -7.415 -19.337 1.00 78.31 102 GLU A CA 1
ATOM 816 C C . GLU A 1 102 ? 4.016 -8.188 -19.823 1.00 78.31 102 GLU A C 1
ATOM 818 O O . GLU A 1 102 ? 3.905 -9.294 -20.356 1.00 78.31 102 GLU A O 1
ATOM 823 N N . CYS A 1 103 ? 5.216 -7.654 -19.591 1.00 69.75 103 CYS A N 1
ATOM 824 C CA . CYS A 1 103 ? 6.463 -8.332 -19.934 1.00 69.75 103 CYS A CA 1
ATOM 825 C C . CYS A 1 103 ? 6.882 -9.425 -18.939 1.00 69.75 103 CYS A C 1
ATOM 827 O O . CYS A 1 103 ? 7.906 -10.073 -19.161 1.00 69.75 103 CYS A O 1
ATOM 829 N N . GLY A 1 104 ? 6.112 -9.662 -17.870 1.00 74.75 104 GLY A N 1
ATOM 830 C CA . GLY A 1 104 ? 6.381 -10.710 -16.880 1.00 74.75 104 GLY A CA 1
ATOM 831 C C . GLY A 1 104 ? 7.505 -10.368 -15.895 1.00 74.75 104 GLY A C 1
ATOM 832 O O . GLY A 1 104 ? 8.044 -11.258 -15.226 1.00 74.75 104 GLY A O 1
ATOM 833 N N . ILE A 1 105 ? 7.874 -9.086 -15.797 1.00 78.06 105 ILE A N 1
ATOM 834 C CA . ILE A 1 105 ? 8.889 -8.613 -14.849 1.00 78.06 105 ILE A CA 1
ATOM 835 C C . ILE A 1 105 ? 8.353 -8.746 -13.425 1.00 78.06 105 ILE A C 1
ATOM 837 O O . ILE A 1 105 ? 9.043 -9.291 -12.567 1.00 78.06 105 ILE A O 1
ATOM 841 N N . VAL A 1 106 ? 7.102 -8.333 -13.194 1.00 86.31 106 VAL A N 1
ATOM 842 C CA . VAL A 1 106 ? 6.452 -8.440 -11.878 1.00 86.31 106 VAL A CA 1
ATOM 843 C C . VAL A 1 106 ? 6.390 -9.891 -11.408 1.00 86.31 106 VAL A C 1
ATOM 845 O O . VAL A 1 106 ? 6.814 -10.182 -10.295 1.00 86.31 106 VAL A O 1
ATOM 848 N N . ASP A 1 107 ? 5.977 -10.827 -12.268 1.00 84.12 107 ASP A N 1
ATOM 849 C CA . ASP A 1 107 ? 5.974 -12.261 -11.942 1.00 84.12 107 ASP A CA 1
ATOM 850 C C . ASP A 1 107 ? 7.359 -12.766 -11.508 1.00 84.12 107 ASP A C 1
ATOM 852 O O . ASP A 1 107 ? 7.493 -13.577 -10.591 1.00 84.12 107 ASP A O 1
ATOM 856 N N . SER A 1 108 ? 8.409 -12.302 -12.186 1.00 81.50 108 SER A N 1
ATOM 857 C CA . SER A 1 108 ? 9.786 -12.705 -11.901 1.00 81.50 108 SER A CA 1
ATOM 858 C C . SER A 1 108 ? 10.296 -12.095 -10.597 1.00 81.50 108 SER A C 1
ATOM 860 O O . SER A 1 108 ? 10.933 -12.795 -9.811 1.00 81.50 108 SER A O 1
ATOM 862 N N . LEU A 1 109 ? 9.958 -10.830 -10.340 1.00 84.31 109 LEU A N 1
ATOM 863 C CA . LEU A 1 109 ? 10.292 -10.119 -9.112 1.00 84.31 109 LEU A CA 1
ATOM 864 C C . LEU A 1 109 ? 9.626 -10.760 -7.891 1.00 84.31 109 LEU A C 1
ATOM 866 O O . LEU A 1 109 ? 10.316 -11.071 -6.922 1.00 84.31 109 LEU A O 1
ATOM 870 N N . LEU A 1 110 ? 8.317 -11.022 -7.957 1.00 91.44 110 LEU A N 1
ATOM 871 C CA . LEU A 1 110 ? 7.576 -11.661 -6.867 1.00 91.44 110 LEU A CA 1
ATOM 872 C C . LEU A 1 110 ? 8.152 -13.046 -6.550 1.00 91.44 110 LEU A C 1
ATOM 874 O O . LEU A 1 110 ? 8.463 -13.330 -5.396 1.00 91.44 110 LEU A O 1
ATOM 878 N N . ARG A 1 111 ? 8.415 -13.879 -7.570 1.00 88.31 111 ARG A N 1
ATOM 879 C CA . ARG A 1 111 ? 9.065 -15.189 -7.372 1.00 88.31 111 ARG A CA 1
ATOM 880 C C . ARG A 1 111 ? 10.455 -15.077 -6.750 1.00 88.31 111 ARG A C 1
ATOM 882 O O . ARG A 1 111 ? 10.818 -15.922 -5.934 1.00 88.31 111 ARG A O 1
ATOM 889 N N . LEU A 1 112 ? 11.252 -14.085 -7.152 1.00 84.25 112 LEU A N 1
ATOM 890 C CA . LEU A 1 112 ? 12.594 -13.898 -6.603 1.00 84.25 112 LEU A CA 1
ATOM 891 C C . LEU A 1 112 ? 12.538 -13.511 -5.125 1.00 84.25 112 LEU A C 1
ATOM 893 O O . LEU A 1 112 ? 13.273 -14.095 -4.329 1.00 84.25 112 LEU A O 1
ATOM 897 N N . ILE A 1 113 ? 11.668 -12.560 -4.780 1.00 89.31 113 ILE A N 1
ATOM 898 C CA . ILE A 1 113 ? 11.429 -12.122 -3.403 1.00 89.31 113 ILE A CA 1
ATOM 899 C C . ILE A 1 113 ? 11.001 -13.321 -2.562 1.00 89.31 113 ILE A C 1
ATOM 901 O O . ILE A 1 113 ? 11.644 -13.623 -1.563 1.00 89.31 113 ILE A O 1
ATOM 905 N N . GLU A 1 114 ? 9.994 -14.076 -3.008 1.00 90.75 114 GLU A N 1
ATOM 906 C CA . GLU A 1 114 ? 9.490 -15.228 -2.258 1.00 90.75 114 GLU A CA 1
ATOM 907 C C . GLU A 1 114 ? 10.533 -16.337 -2.076 1.00 90.75 114 GLU A C 1
ATOM 909 O O . GLU A 1 114 ? 10.585 -16.962 -1.017 1.00 90.75 114 GLU A O 1
ATOM 914 N N . LYS A 1 115 ? 11.391 -16.572 -3.075 1.00 89.12 115 LYS A N 1
ATOM 915 C CA . LYS A 1 115 ? 12.464 -17.571 -2.988 1.00 89.12 115 LYS A CA 1
ATOM 916 C C . LYS A 1 115 ? 13.602 -17.141 -2.058 1.00 89.12 115 LYS A C 1
ATOM 918 O O . LYS A 1 115 ? 14.275 -18.003 -1.501 1.00 89.12 115 LYS A O 1
ATOM 923 N N . ASN A 1 116 ? 13.833 -15.838 -1.912 1.00 87.75 116 ASN A N 1
ATOM 924 C CA . ASN A 1 116 ? 14.973 -15.288 -1.182 1.00 87.75 116 ASN A CA 1
ATOM 925 C C . ASN A 1 116 ? 14.542 -14.377 -0.026 1.00 87.75 116 ASN A C 1
ATOM 927 O O . ASN A 1 116 ? 15.265 -13.437 0.281 1.00 87.75 116 ASN A O 1
ATOM 931 N N . MET A 1 117 ? 13.398 -14.646 0.619 1.00 90.69 117 MET A N 1
ATOM 932 C CA . MET A 1 117 ? 12.810 -13.779 1.659 1.00 90.69 117 MET A CA 1
ATOM 933 C C . MET A 1 117 ? 13.789 -13.379 2.768 1.00 90.69 117 MET A C 1
ATOM 935 O O . MET A 1 117 ? 13.693 -12.275 3.287 1.00 90.69 117 MET A O 1
ATOM 939 N N . GLU A 1 118 ? 14.743 -14.245 3.113 1.00 89.44 118 GLU A N 1
ATOM 940 C CA . GLU A 1 118 ? 15.759 -13.981 4.143 1.00 89.44 118 GLU A CA 1
ATOM 941 C C . GLU A 1 118 ? 16.837 -12.970 3.709 1.00 89.44 118 GLU A C 1
ATOM 943 O O . GLU A 1 118 ? 17.509 -12.391 4.556 1.00 89.44 118 GLU A O 1
ATOM 948 N N . ASN A 1 119 ? 17.004 -12.752 2.400 1.00 86.75 119 ASN A N 1
ATOM 949 C CA . ASN A 1 119 ? 18.068 -11.939 1.804 1.00 86.75 119 ASN A CA 1
ATOM 950 C C . ASN A 1 119 ? 17.533 -10.840 0.870 1.00 86.75 119 ASN A C 1
ATOM 952 O O . ASN A 1 119 ? 18.282 -10.323 0.041 1.00 86.75 119 ASN A O 1
ATOM 956 N N . ILE A 1 120 ? 16.243 -10.502 0.957 1.00 89.56 120 ILE A N 1
ATOM 957 C CA . ILE A 1 120 ? 15.678 -9.399 0.174 1.00 89.56 120 ILE A CA 1
ATOM 958 C C . ILE A 1 120 ? 16.294 -8.069 0.605 1.00 89.56 120 ILE A C 1
ATOM 960 O O . ILE A 1 120 ? 16.575 -7.844 1.783 1.00 89.56 120 ILE A O 1
ATOM 964 N N . THR A 1 121 ? 16.486 -7.179 -0.361 1.00 89.06 121 THR A N 1
ATOM 965 C CA . THR A 1 121 ? 17.039 -5.843 -0.144 1.00 89.06 121 THR A CA 1
ATOM 966 C C . THR A 1 121 ? 15.963 -4.774 -0.362 1.00 89.06 121 THR A C 1
ATOM 968 O O . THR A 1 121 ? 14.966 -5.042 -1.042 1.00 89.06 121 THR A O 1
ATOM 971 N N . PRO A 1 122 ? 16.126 -3.554 0.186 1.00 90.31 122 PRO A N 1
ATOM 972 C CA . PRO A 1 122 ? 15.205 -2.447 -0.075 1.00 90.31 122 PRO A CA 1
ATOM 973 C C . PRO A 1 122 ? 14.946 -2.205 -1.567 1.00 90.31 122 PRO A C 1
ATOM 975 O O . PRO A 1 122 ? 13.804 -1.989 -1.957 1.00 90.31 122 PRO A O 1
ATOM 978 N N . GLU A 1 123 ? 15.967 -2.339 -2.415 1.00 83.56 123 GLU A N 1
ATOM 979 C CA . GLU A 1 123 ? 15.874 -2.155 -3.869 1.00 83.56 123 GLU A CA 1
ATOM 980 C C . GLU A 1 123 ? 14.932 -3.170 -4.531 1.00 83.56 123 GLU A C 1
ATOM 982 O O . GLU A 1 123 ? 14.292 -2.868 -5.538 1.00 83.56 123 GLU A O 1
ATOM 987 N N . ASN A 1 124 ? 14.801 -4.380 -3.971 1.00 82.69 124 ASN A N 1
ATOM 988 C CA . ASN A 1 124 ? 13.839 -5.352 -4.488 1.00 82.69 124 ASN A CA 1
ATOM 989 C C . ASN A 1 124 ? 12.392 -4.905 -4.251 1.00 82.69 124 ASN A C 1
ATOM 991 O O . ASN A 1 124 ? 11.516 -5.194 -5.065 1.00 82.69 124 ASN A O 1
ATOM 995 N N . ILE A 1 125 ? 12.146 -4.225 -3.131 1.00 91.19 125 ILE A N 1
ATOM 996 C CA . ILE A 1 125 ? 10.804 -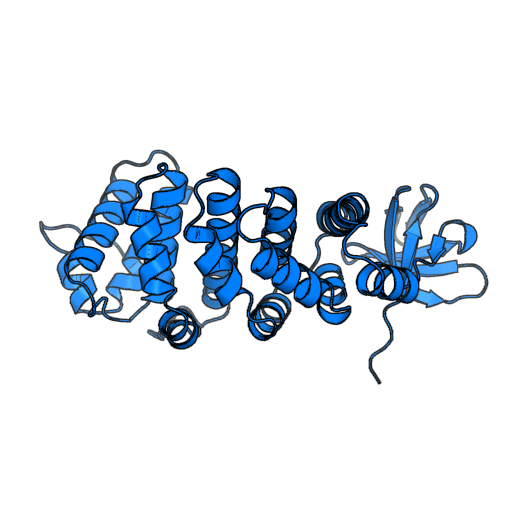3.864 -2.663 1.00 91.19 125 ILE A CA 1
ATOM 997 C C . ILE A 1 125 ? 10.399 -2.486 -3.177 1.00 91.19 125 ILE A C 1
ATOM 999 O O . ILE A 1 125 ? 9.227 -2.257 -3.458 1.00 91.19 125 ILE A O 1
ATOM 1003 N N . ASP A 1 126 ? 11.368 -1.600 -3.385 1.00 89.44 126 ASP A N 1
ATOM 1004 C CA . ASP A 1 126 ? 11.158 -0.274 -3.955 1.00 89.44 126 ASP A CA 1
ATOM 1005 C C . ASP A 1 126 ? 10.494 -0.336 -5.342 1.00 89.44 126 ASP A C 1
ATOM 1007 O O . ASP A 1 126 ? 9.584 0.439 -5.631 1.00 89.44 126 ASP A O 1
ATOM 1011 N N . ILE A 1 127 ? 10.831 -1.336 -6.166 1.00 86.44 127 ILE A N 1
ATOM 1012 C CA . ILE A 1 127 ? 10.137 -1.565 -7.443 1.00 86.44 127 ILE A CA 1
ATOM 1013 C C . ILE A 1 127 ? 8.650 -1.882 -7.222 1.00 86.44 127 ILE A C 1
ATOM 1015 O O . ILE A 1 127 ? 7.804 -1.355 -7.944 1.00 86.44 127 ILE A O 1
ATOM 1019 N N . LEU A 1 128 ? 8.309 -2.718 -6.232 1.00 92.56 128 LEU A N 1
ATOM 1020 C CA . LEU A 1 128 ? 6.907 -3.007 -5.907 1.00 92.56 128 LEU A CA 1
ATOM 1021 C C . LEU A 1 128 ? 6.183 -1.743 -5.441 1.00 92.56 128 LEU A C 1
ATOM 1023 O O . LEU A 1 128 ? 5.074 -1.478 -5.899 1.00 92.56 128 LEU A O 1
ATOM 1027 N N . TYR A 1 129 ? 6.833 -0.935 -4.604 1.00 94.19 129 TYR A N 1
ATOM 1028 C CA . TYR A 1 129 ? 6.295 0.347 -4.163 1.00 94.19 129 TYR A CA 1
ATOM 1029 C C . TYR A 1 129 ? 6.011 1.278 -5.348 1.00 94.19 129 TYR A C 1
ATOM 1031 O O . TYR A 1 129 ? 4.865 1.696 -5.527 1.00 94.19 129 TYR A O 1
ATOM 1039 N N . LYS A 1 130 ? 6.990 1.500 -6.231 1.00 90.69 130 LYS A N 1
ATOM 1040 C CA . LYS A 1 130 ? 6.847 2.334 -7.439 1.00 90.69 130 LYS A CA 1
ATOM 1041 C C . LYS A 1 130 ? 5.753 1.843 -8.388 1.00 90.69 130 LYS A C 1
ATOM 1043 O O . LYS A 1 130 ? 5.085 2.649 -9.029 1.00 90.69 130 LYS A O 1
ATOM 1048 N N . LEU A 1 131 ? 5.533 0.531 -8.476 1.00 91.06 131 LEU A N 1
ATOM 1049 C CA . LEU A 1 131 ? 4.441 -0.038 -9.272 1.00 91.06 131 LEU A CA 1
ATOM 1050 C C . LEU A 1 131 ? 3.053 0.268 -8.693 1.00 91.06 131 LEU A C 1
ATOM 1052 O O . LEU A 1 131 ? 2.077 0.270 -9.441 1.00 91.06 131 LEU A O 1
ATOM 1056 N N . THR A 1 132 ? 2.945 0.531 -7.392 1.00 94.19 132 THR A N 1
ATOM 1057 C CA . THR A 1 132 ? 1.669 0.851 -6.727 1.00 94.19 132 THR A CA 1
ATOM 1058 C C . THR A 1 132 ? 1.425 2.350 -6.567 1.00 94.19 132 THR A C 1
ATOM 1060 O O . THR A 1 132 ? 0.272 2.775 -6.557 1.00 94.19 132 THR A O 1
ATOM 1063 N N . ASP A 1 133 ? 2.486 3.148 -6.450 1.00 90.88 133 ASP A N 1
ATOM 1064 C CA . ASP A 1 133 ? 2.398 4.587 -6.199 1.00 90.88 133 ASP A CA 1
ATOM 1065 C C . ASP A 1 133 ? 1.738 5.332 -7.363 1.00 90.88 133 ASP A C 1
ATOM 1067 O O . ASP A 1 133 ? 2.176 5.200 -8.499 1.00 90.88 133 ASP A O 1
ATOM 1071 N N . GLN A 1 134 ? 0.682 6.109 -7.101 1.00 87.44 134 GLN A N 1
ATOM 1072 C CA . GLN A 1 134 ? -0.074 6.869 -8.117 1.00 87.44 134 GLN A CA 1
ATOM 1073 C C . GLN A 1 134 ? -0.520 6.031 -9.334 1.00 87.44 134 GLN A C 1
ATOM 1075 O O . GLN A 1 134 ? -0.570 6.508 -10.472 1.00 87.44 134 GLN A O 1
ATOM 1080 N N . SER A 1 135 ? -0.810 4.749 -9.116 1.00 89.19 135 SER A N 1
ATOM 1081 C CA . SER A 1 135 ? -1.211 3.831 -10.180 1.00 89.19 135 SER A CA 1
ATOM 1082 C C . SER A 1 135 ? -2.704 3.909 -10.490 1.00 89.19 135 SER A C 1
ATOM 1084 O O . SER A 1 135 ? -3.533 4.102 -9.603 1.00 89.19 135 SER A O 1
ATOM 1086 N N . SER A 1 136 ? -3.054 3.742 -11.765 1.00 87.44 136 SER A N 1
ATOM 1087 C CA . SER A 1 136 ? -4.447 3.631 -12.196 1.00 87.44 136 SER A CA 1
ATOM 1088 C C . SER A 1 136 ? -5.071 2.317 -11.731 1.00 87.44 136 SER A C 1
ATOM 1090 O O . SER A 1 136 ? -4.377 1.334 -11.468 1.00 87.44 136 SER A O 1
ATOM 1092 N N . GLU A 1 137 ? -6.402 2.275 -11.708 1.00 85.56 137 GLU A N 1
ATOM 1093 C CA . GLU A 1 137 ? -7.165 1.074 -11.355 1.00 85.56 137 GLU A CA 1
ATOM 1094 C C . GLU A 1 137 ? -6.781 -0.143 -12.210 1.00 85.56 137 GLU A C 1
ATOM 1096 O O . GLU A 1 137 ? -6.611 -1.232 -11.674 1.00 85.56 137 GLU A O 1
ATOM 1101 N N . ASN A 1 138 ? -6.540 0.049 -13.513 1.00 88.62 138 ASN A N 1
ATOM 1102 C CA . ASN A 1 138 ? -6.067 -1.009 -14.412 1.00 88.62 138 ASN A CA 1
ATOM 1103 C C . ASN A 1 138 ? -4.715 -1.589 -13.952 1.00 88.62 138 ASN A C 1
ATOM 1105 O O . ASN A 1 138 ? -4.574 -2.802 -13.796 1.00 88.62 138 ASN A O 1
ATOM 1109 N N . VAL A 1 139 ? -3.728 -0.727 -13.678 1.00 91.25 139 VAL A N 1
ATOM 1110 C CA . VAL A 1 139 ? -2.410 -1.172 -13.195 1.00 91.25 139 VAL A CA 1
ATOM 1111 C C . VAL A 1 139 ? -2.562 -1.958 -11.895 1.00 91.25 139 VAL A C 1
ATOM 1113 O O . VAL A 1 139 ? -2.001 -3.045 -11.766 1.00 91.25 139 VAL A O 1
ATOM 1116 N N . ILE A 1 140 ? -3.353 -1.442 -10.953 1.00 93.12 140 ILE A N 1
ATOM 1117 C CA . ILE A 1 140 ? -3.601 -2.109 -9.675 1.00 93.12 140 ILE A CA 1
ATOM 1118 C C . ILE A 1 140 ? -4.277 -3.465 -9.884 1.00 93.12 140 ILE A C 1
ATOM 1120 O O . ILE A 1 140 ? -3.799 -4.459 -9.342 1.00 93.12 140 ILE A O 1
ATOM 1124 N N . GLN A 1 141 ? -5.323 -3.541 -10.707 1.00 91.62 141 GLN A N 1
ATOM 1125 C CA . GLN A 1 141 ? -6.014 -4.791 -11.015 1.00 91.62 141 GLN A CA 1
ATOM 1126 C C . GLN A 1 141 ? -5.047 -5.846 -11.566 1.00 91.62 141 GLN A C 1
ATOM 1128 O O . GLN A 1 141 ? -5.031 -6.978 -11.081 1.00 91.62 141 GLN A O 1
ATOM 1133 N N . LEU A 1 142 ? -4.179 -5.476 -12.508 1.00 93.50 142 LEU A N 1
ATOM 1134 C CA . LEU A 1 142 ? -3.190 -6.404 -13.051 1.00 93.50 142 LEU A CA 1
ATOM 1135 C C . LEU A 1 142 ? -2.169 -6.849 -11.995 1.00 93.50 142 LEU A C 1
ATOM 1137 O O . LEU A 1 142 ? -1.815 -8.025 -11.950 1.00 93.50 142 LEU A O 1
ATOM 1141 N N . LEU A 1 143 ? -1.716 -5.961 -11.103 1.00 95.25 143 LEU A N 1
ATOM 1142 C CA . LEU A 1 143 ? -0.839 -6.346 -9.986 1.00 95.25 143 LEU A CA 1
ATOM 1143 C C . LEU A 1 143 ? -1.522 -7.343 -9.035 1.00 95.25 143 LEU A C 1
ATOM 1145 O O . LEU A 1 143 ? -0.872 -8.267 -8.533 1.00 95.25 143 LEU A O 1
ATOM 1149 N N . LEU A 1 144 ? -2.829 -7.197 -8.807 1.00 93.75 144 LEU A N 1
ATOM 1150 C CA . LEU A 1 144 ? -3.615 -8.140 -8.009 1.00 93.75 144 LEU A CA 1
ATOM 1151 C C . LEU A 1 144 ? -3.710 -9.510 -8.680 1.00 93.75 144 LEU A C 1
ATOM 1153 O O . LEU A 1 144 ? -3.550 -10.520 -7.995 1.00 93.75 144 LEU A O 1
ATOM 1157 N N . GLU A 1 145 ? -3.886 -9.556 -10.002 1.00 93.62 145 GLU A N 1
ATOM 1158 C CA . GLU A 1 145 ? -3.839 -10.798 -10.788 1.00 93.62 145 GLU A CA 1
ATOM 1159 C C . GLU A 1 145 ? -2.465 -11.487 -10.701 1.00 93.62 145 GLU A C 1
ATOM 1161 O O . GLU A 1 145 ? -2.378 -12.715 -10.768 1.00 93.62 145 GLU A O 1
ATOM 1166 N N . LYS A 1 146 ? -1.388 -10.721 -10.464 1.00 93.31 146 LYS A N 1
ATOM 1167 C CA . LYS A 1 146 ? -0.044 -11.255 -10.170 1.00 93.31 146 LYS A CA 1
ATOM 1168 C C . LYS A 1 146 ? 0.141 -11.735 -8.727 1.00 93.31 146 LYS A C 1
ATOM 1170 O O . LYS A 1 146 ? 1.222 -12.201 -8.385 1.00 93.31 146 LYS A O 1
ATOM 1175 N N . ASN A 1 147 ? -0.894 -11.678 -7.887 1.00 92.06 147 ASN A N 1
ATOM 1176 C CA . ASN A 1 147 ? -0.865 -12.050 -6.468 1.00 92.06 147 ASN A CA 1
ATOM 1177 C C . ASN A 1 147 ? 0.089 -11.202 -5.608 1.00 92.06 147 ASN A C 1
ATOM 1179 O O . ASN A 1 147 ? 0.636 -11.698 -4.620 1.00 92.06 147 ASN A O 1
ATOM 1183 N N . ILE A 1 148 ? 0.255 -9.914 -5.934 1.00 95.19 148 ILE A N 1
ATOM 1184 C CA . ILE A 1 148 ? 1.165 -9.012 -5.207 1.00 95.19 148 ILE A CA 1
ATOM 1185 C C . ILE A 1 148 ? 0.900 -8.971 -3.691 1.00 95.19 148 ILE A C 1
ATOM 1187 O O . ILE A 1 148 ? 1.841 -8.933 -2.899 1.00 95.19 148 ILE A O 1
ATOM 1191 N N . TYR A 1 149 ? -0.370 -9.052 -3.270 1.00 95.56 149 TYR A N 1
ATOM 1192 C CA . TYR A 1 149 ? -0.757 -9.048 -1.857 1.00 95.56 149 TYR A CA 1
ATOM 1193 C C . TYR A 1 149 ? -0.072 -10.151 -1.051 1.00 95.56 149 TYR A C 1
ATOM 1195 O O . TYR A 1 149 ? 0.447 -9.887 0.031 1.00 95.56 149 TYR A O 1
ATOM 1203 N N . THR A 1 150 ? -0.039 -11.376 -1.579 1.00 94.00 150 THR A N 1
ATOM 1204 C CA . THR A 1 150 ? 0.546 -12.529 -0.884 1.00 94.00 150 THR A CA 1
ATOM 1205 C C . THR A 1 150 ? 2.006 -12.274 -0.536 1.00 94.00 150 THR A C 1
ATOM 1207 O O . THR A 1 150 ? 2.435 -12.551 0.583 1.00 94.00 150 THR A O 1
ATOM 1210 N N . THR A 1 151 ? 2.768 -11.717 -1.475 1.00 96.06 151 THR A N 1
ATOM 1211 C CA . THR A 1 151 ? 4.176 -11.393 -1.259 1.00 96.06 151 THR A CA 1
ATOM 1212 C C . THR A 1 151 ? 4.329 -10.226 -0.282 1.00 96.06 151 THR A C 1
ATOM 1214 O O . THR A 1 151 ? 5.077 -10.352 0.686 1.00 96.06 151 THR A O 1
ATOM 1217 N N . LEU A 1 152 ? 3.573 -9.133 -0.459 1.00 97.81 152 LEU A N 1
ATOM 1218 C CA . LEU A 1 152 ? 3.626 -7.960 0.427 1.00 97.81 152 LEU A CA 1
ATOM 1219 C C . LEU A 1 152 ? 3.304 -8.307 1.887 1.00 97.81 152 LEU A C 1
ATOM 1221 O O . LEU A 1 152 ? 4.023 -7.879 2.786 1.00 97.81 152 LEU A O 1
ATOM 1225 N N . PHE A 1 153 ? 2.284 -9.132 2.140 1.00 97.69 153 PHE A N 1
ATOM 1226 C CA . PHE A 1 153 ? 1.928 -9.528 3.504 1.00 97.69 153 PHE A CA 1
ATOM 1227 C C . PHE A 1 153 ? 3.010 -10.367 4.184 1.00 97.69 153 PHE A C 1
ATOM 1229 O O . PHE A 1 153 ? 3.238 -10.187 5.376 1.00 97.69 153 PHE A O 1
ATOM 1236 N N . LYS A 1 154 ? 3.721 -11.231 3.448 1.00 96.06 154 LYS A N 1
ATOM 1237 C CA . LYS A 1 154 ? 4.871 -11.961 4.007 1.00 96.06 154 LYS A CA 1
ATOM 1238 C C . LYS A 1 154 ? 6.056 -11.030 4.290 1.00 96.06 154 LYS A C 1
ATOM 1240 O O . LYS A 1 154 ? 6.823 -11.279 5.215 1.00 96.06 154 LYS A O 1
ATOM 1245 N N . ILE A 1 155 ? 6.233 -9.966 3.500 1.00 97.25 155 ILE A N 1
ATOM 1246 C CA . ILE A 1 155 ? 7.299 -8.975 3.725 1.00 97.25 155 ILE A CA 1
ATOM 1247 C C . ILE A 1 155 ? 7.052 -8.186 5.022 1.00 97.25 155 ILE A C 1
ATOM 1249 O O . ILE A 1 155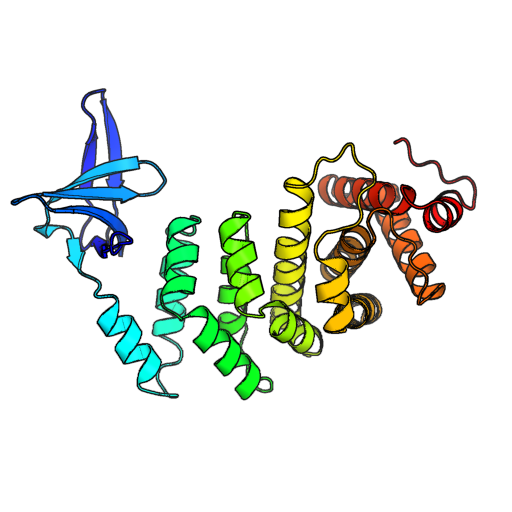 ? 8.009 -7.784 5.682 1.00 97.25 155 ILE A O 1
ATOM 1253 N N . LEU A 1 156 ? 5.797 -8.019 5.452 1.00 97.19 156 LEU A N 1
ATOM 1254 C CA . LEU A 1 156 ? 5.493 -7.351 6.722 1.00 97.19 156 LEU A CA 1
ATOM 1255 C C . LEU A 1 156 ? 6.071 -8.065 7.952 1.00 97.19 156 LEU A C 1
ATOM 1257 O O . LEU A 1 156 ? 6.202 -7.422 8.986 1.00 97.19 156 LEU A O 1
ATOM 1261 N N . ASP A 1 157 ? 6.456 -9.341 7.859 1.00 94.69 157 ASP A N 1
ATOM 1262 C CA . ASP A 1 157 ? 7.095 -10.087 8.956 1.00 94.69 157 ASP A CA 1
ATOM 1263 C C . ASP A 1 157 ? 8.608 -9.832 9.069 1.00 94.69 157 ASP A C 1
ATOM 1265 O O . ASP A 1 157 ? 9.269 -10.334 9.977 1.00 94.69 157 ASP A O 1
ATOM 1269 N N . GLN A 1 158 ? 9.183 -9.051 8.154 1.00 95.12 158 GLN A N 1
ATOM 1270 C CA . GLN A 1 158 ? 10.618 -8.798 8.124 1.00 95.12 158 GLN A CA 1
ATOM 1271 C C . GLN A 1 158 ? 11.062 -7.844 9.240 1.00 95.12 158 GLN A C 1
ATOM 1273 O O . GLN A 1 158 ? 10.285 -7.054 9.787 1.00 95.12 158 GLN A O 1
ATOM 1278 N N . ASN A 1 159 ? 12.352 -7.907 9.575 1.00 92.06 159 ASN A N 1
ATOM 1279 C CA . ASN A 1 159 ? 12.954 -7.067 10.616 1.00 92.06 159 ASN A CA 1
ATOM 1280 C C . ASN A 1 159 ? 13.529 -5.754 10.075 1.00 92.06 159 ASN A C 1
ATOM 1282 O O . ASN A 1 159 ? 13.672 -4.791 10.826 1.00 92.06 159 ASN A O 1
ATOM 1286 N N . ASN A 1 160 ? 13.873 -5.702 8.787 1.00 95.31 160 ASN A N 1
ATOM 1287 C CA . ASN A 1 160 ? 14.416 -4.492 8.183 1.00 95.31 160 ASN A CA 1
ATOM 1288 C C . ASN A 1 160 ? 13.302 -3.449 8.005 1.00 95.31 160 ASN A C 1
ATOM 1290 O O . ASN A 1 160 ? 12.371 -3.656 7.228 1.00 95.31 160 ASN A O 1
ATOM 1294 N N . LEU A 1 161 ? 13.424 -2.323 8.715 1.00 95.25 161 LEU A N 1
ATOM 1295 C CA . LEU A 1 161 ? 12.402 -1.275 8.761 1.00 95.25 161 LEU A CA 1
ATOM 1296 C C . LEU A 1 161 ? 12.086 -0.686 7.384 1.00 95.25 161 LEU A C 1
ATOM 1298 O O . LEU A 1 161 ? 10.916 -0.490 7.079 1.00 95.25 161 LEU A O 1
ATOM 1302 N N . ILE A 1 162 ? 13.095 -0.467 6.536 1.00 96.31 162 ILE A N 1
ATOM 1303 C CA . ILE A 1 162 ? 12.899 0.110 5.196 1.00 96.31 162 ILE A CA 1
ATOM 1304 C C . ILE A 1 162 ? 12.083 -0.852 4.325 1.00 96.31 162 ILE A C 1
ATOM 1306 O O . ILE A 1 162 ? 11.141 -0.448 3.651 1.00 96.31 162 ILE A O 1
ATOM 1310 N N . ILE A 1 163 ? 12.408 -2.145 4.378 1.00 96.56 163 ILE A N 1
ATOM 1311 C CA . ILE A 1 163 ? 11.686 -3.192 3.641 1.00 96.56 163 ILE A CA 1
ATOM 1312 C C . ILE A 1 163 ? 10.223 -3.275 4.090 1.00 96.56 163 ILE A C 1
ATOM 1314 O O . ILE A 1 163 ? 9.320 -3.309 3.253 1.00 96.56 163 ILE A O 1
ATOM 1318 N N . VAL A 1 164 ? 9.985 -3.279 5.404 1.00 97.50 164 VAL A N 1
ATOM 1319 C CA . VAL A 1 164 ? 8.629 -3.326 5.969 1.00 97.50 164 VAL A CA 1
ATOM 1320 C C . VAL A 1 164 ? 7.840 -2.074 5.593 1.00 97.50 164 VAL A C 1
ATOM 1322 O O . VAL A 1 164 ? 6.681 -2.182 5.202 1.00 97.50 164 VAL A O 1
ATOM 1325 N N . GLN A 1 165 ? 8.469 -0.901 5.664 1.00 97.44 165 GLN A N 1
ATOM 1326 C CA . GLN A 1 165 ? 7.856 0.377 5.319 1.00 97.44 165 GLN A CA 1
ATOM 1327 C C . GLN A 1 165 ? 7.434 0.423 3.847 1.00 97.44 165 GLN A C 1
ATOM 1329 O O . GLN A 1 165 ? 6.278 0.726 3.559 1.00 97.44 165 GLN A O 1
ATOM 1334 N N . LEU A 1 166 ? 8.320 0.048 2.917 1.00 97.31 166 LEU A N 1
ATOM 1335 C CA . LEU A 1 166 ? 7.998 -0.008 1.487 1.00 97.31 166 LEU A CA 1
ATOM 1336 C C . LEU A 1 166 ? 6.837 -0.971 1.206 1.00 97.31 166 LEU A C 1
ATOM 1338 O O . LEU A 1 166 ? 5.939 -0.654 0.422 1.00 97.31 166 LEU A O 1
ATOM 1342 N N . ALA A 1 167 ? 6.806 -2.126 1.875 1.00 98.00 167 ALA A N 1
ATOM 1343 C CA . ALA A 1 167 ? 5.701 -3.069 1.740 1.00 98.00 167 ALA A CA 1
ATOM 1344 C C . ALA A 1 167 ? 4.384 -2.516 2.310 1.00 98.00 167 ALA A C 1
ATOM 1346 O O . ALA A 1 167 ? 3.342 -2.639 1.665 1.00 98.00 167 ALA A O 1
ATOM 1347 N N . ALA A 1 168 ? 4.420 -1.867 3.477 1.00 98.25 168 ALA A N 1
ATOM 1348 C CA . ALA A 1 168 ? 3.250 -1.245 4.092 1.00 98.25 168 ALA A CA 1
ATOM 1349 C C . ALA A 1 168 ? 2.673 -0.122 3.217 1.00 98.25 168 ALA A C 1
ATOM 1351 O O . ALA A 1 168 ? 1.465 -0.086 2.986 1.00 98.25 168 ALA A O 1
ATOM 1352 N N . TYR A 1 169 ? 3.529 0.739 2.659 1.00 97.56 169 TYR A N 1
ATOM 1353 C CA . TYR A 1 169 ? 3.113 1.790 1.729 1.00 97.56 169 TYR A CA 1
ATOM 1354 C C . TYR A 1 169 ? 2.544 1.217 0.431 1.00 97.56 169 TYR A C 1
ATOM 1356 O O . TYR A 1 169 ? 1.524 1.698 -0.055 1.00 97.56 169 TYR A O 1
ATOM 1364 N N . SER A 1 170 ? 3.126 0.132 -0.084 1.00 97.88 170 SER A N 1
ATOM 1365 C CA . SER A 1 170 ? 2.578 -0.564 -1.255 1.00 97.88 170 SER A CA 1
ATOM 1366 C C . SER A 1 170 ? 1.162 -1.088 -0.993 1.00 97.88 170 SER A C 1
ATOM 1368 O O . SER A 1 170 ? 0.270 -0.931 -1.825 1.00 97.88 170 SER A O 1
ATOM 1370 N N . ILE A 1 171 ? 0.927 -1.685 0.181 1.00 98.06 171 ILE A N 1
ATOM 1371 C CA . ILE A 1 171 ? -0.402 -2.165 0.591 1.00 98.06 171 ILE A CA 1
ATOM 1372 C C . ILE A 1 171 ? -1.383 -0.997 0.707 1.00 98.06 171 ILE A C 1
ATOM 1374 O O . ILE A 1 171 ? -2.497 -1.096 0.188 1.00 98.06 171 ILE A O 1
ATOM 1378 N N . PHE A 1 172 ? -0.970 0.097 1.352 1.00 96.88 172 PHE A N 1
ATOM 1379 C CA . PHE A 1 172 ? -1.781 1.305 1.478 1.00 96.88 172 PHE A CA 1
ATOM 1380 C C . PHE A 1 172 ? -2.187 1.852 0.106 1.00 96.88 172 PHE A C 1
ATOM 1382 O O . PHE A 1 172 ? -3.375 2.052 -0.127 1.00 96.88 172 PHE A O 1
ATOM 1389 N N . ASN A 1 173 ? -1.241 1.997 -0.826 1.00 95.25 173 ASN A N 1
ATOM 1390 C CA . ASN A 1 173 ? -1.499 2.490 -2.181 1.00 95.25 173 ASN A CA 1
ATOM 1391 C C . ASN A 1 173 ? -2.524 1.626 -2.928 1.00 95.25 173 ASN A C 1
ATOM 1393 O O . ASN A 1 173 ? -3.475 2.148 -3.513 1.00 95.25 173 ASN A O 1
ATOM 1397 N N . ILE A 1 174 ? -2.376 0.296 -2.864 1.00 95.25 174 ILE A N 1
ATOM 1398 C CA . ILE A 1 174 ? -3.321 -0.636 -3.492 1.00 95.25 174 ILE A CA 1
ATOM 1399 C C . ILE A 1 174 ? -4.721 -0.467 -2.887 1.00 95.25 174 ILE A C 1
ATOM 1401 O O . ILE A 1 174 ? -5.690 -0.344 -3.631 1.00 95.25 174 ILE A O 1
ATOM 1405 N N . LEU A 1 175 ? -4.845 -0.439 -1.556 1.00 93.81 175 LEU A N 1
ATOM 1406 C CA . LEU A 1 175 ? -6.139 -0.282 -0.880 1.00 93.81 175 LEU A CA 1
ATOM 1407 C C . LEU A 1 175 ? -6.784 1.078 -1.171 1.00 93.81 175 LEU A C 1
ATOM 1409 O O . LEU A 1 175 ? -7.970 1.158 -1.476 1.00 93.81 175 LEU A O 1
ATOM 1413 N N . PHE A 1 176 ? -6.000 2.149 -1.117 1.00 88.31 176 PHE A N 1
ATOM 1414 C CA . PHE A 1 176 ? -6.489 3.505 -1.323 1.00 88.31 176 PHE A CA 1
ATOM 1415 C C . PHE A 1 176 ? -6.951 3.749 -2.767 1.00 88.31 176 PHE A C 1
ATOM 1417 O O . PHE A 1 176 ? -7.948 4.437 -2.986 1.00 88.31 176 PHE A O 1
ATOM 1424 N N . SER A 1 177 ? -6.290 3.142 -3.760 1.00 80.88 177 SER A N 1
ATOM 1425 C CA . SER A 1 177 ? -6.686 3.270 -5.171 1.00 80.88 177 SER A CA 1
ATOM 1426 C C . SER A 1 177 ? -8.122 2.798 -5.431 1.00 80.88 177 SER A C 1
ATOM 1428 O O . SER A 1 177 ? -8.886 3.470 -6.119 1.00 80.88 177 SER A O 1
ATOM 1430 N N . SER A 1 178 ? -8.518 1.684 -4.814 1.00 68.56 178 SER A N 1
ATOM 1431 C CA . SER A 1 178 ? -9.848 1.088 -4.969 1.00 68.56 178 SER A CA 1
ATOM 1432 C C . SER A 1 178 ? -10.924 1.839 -4.202 1.00 68.56 178 SER A C 1
ATOM 1434 O O . SER A 1 178 ? -12.103 1.736 -4.525 1.00 68.56 178 SER A O 1
ATOM 1436 N N . TYR A 1 179 ? -10.532 2.609 -3.188 1.00 64.06 179 TYR A N 1
ATOM 1437 C CA . TYR A 1 179 ? -11.440 3.511 -2.496 1.00 64.06 179 TYR A CA 1
ATOM 1438 C C . TYR A 1 179 ? -11.876 4.671 -3.405 1.00 64.06 179 TYR A C 1
ATOM 1440 O O . TYR A 1 179 ? -13.070 4.962 -3.483 1.00 64.06 179 TYR A O 1
ATOM 1448 N N . LEU A 1 180 ? -10.938 5.296 -4.129 1.00 60.31 180 LEU A N 1
ATOM 1449 C CA . LEU A 1 180 ? -11.224 6.450 -4.994 1.00 60.31 180 LEU A CA 1
ATOM 1450 C C . LEU A 1 180 ? -12.181 6.130 -6.154 1.00 60.31 180 LEU A C 1
ATOM 1452 O O . LEU A 1 180 ? -12.850 7.036 -6.648 1.00 60.31 180 LEU A O 1
ATOM 1456 N N . THR A 1 181 ? -12.247 4.871 -6.593 1.00 53.75 181 THR A N 1
ATOM 1457 C CA . THR A 1 181 ? -13.075 4.446 -7.736 1.00 53.75 181 THR A CA 1
ATOM 1458 C C . THR A 1 181 ? -14.482 4.009 -7.324 1.00 53.75 181 THR A C 1
ATOM 1460 O O . THR A 1 181 ? -15.386 3.963 -8.159 1.00 53.75 181 THR A O 1
ATOM 1463 N N . THR A 1 182 ? -14.712 3.733 -6.035 1.00 57.84 182 THR A N 1
ATOM 1464 C CA . THR A 1 182 ? -16.045 3.404 -5.514 1.00 57.84 182 THR A CA 1
ATOM 1465 C C . THR A 1 182 ? -16.842 4.667 -5.197 1.00 57.84 182 THR A C 1
ATOM 1467 O O . THR A 1 182 ? -16.334 5.589 -4.566 1.00 57.84 182 THR A O 1
ATOM 1470 N N . ASP A 1 183 ? -18.111 4.706 -5.615 1.00 56.06 183 ASP A N 1
ATOM 1471 C CA . ASP A 1 183 ? -19.032 5.802 -5.300 1.00 56.06 183 ASP A CA 1
ATOM 1472 C C . ASP A 1 183 ? -19.088 6.034 -3.779 1.00 56.06 183 ASP A C 1
ATOM 1474 O O . ASP A 1 183 ? -19.625 5.216 -3.022 1.00 56.06 183 ASP A O 1
ATOM 1478 N N . GLN A 1 184 ? -18.512 7.157 -3.341 1.00 55.88 184 GLN A N 1
ATOM 1479 C CA . GLN A 1 184 ? -18.382 7.535 -1.934 1.00 55.88 184 GLN A CA 1
ATOM 1480 C C . GLN A 1 184 ? -19.742 7.647 -1.229 1.00 55.88 184 GLN A C 1
ATOM 1482 O O . GLN A 1 184 ? -19.795 7.516 -0.005 1.00 55.88 184 GLN A O 1
ATOM 1487 N N . SER A 1 185 ? -20.832 7.827 -1.987 1.00 56.31 185 SER A N 1
ATOM 1488 C CA . SER A 1 185 ? -22.198 7.952 -1.467 1.00 56.31 185 SER A CA 1
ATOM 1489 C C . SER A 1 185 ? -22.852 6.618 -1.093 1.00 56.31 185 SER A C 1
ATOM 1491 O O . SER A 1 185 ? -23.802 6.588 -0.310 1.00 56.31 185 SER A O 1
ATOM 1493 N N . ASN A 1 186 ? -22.329 5.497 -1.593 1.00 57.41 186 ASN A N 1
ATOM 1494 C CA . ASN A 1 186 ? -22.866 4.183 -1.283 1.00 57.41 186 ASN A CA 1
ATOM 1495 C C . ASN A 1 186 ? -22.088 3.608 -0.101 1.00 57.41 186 ASN A C 1
ATOM 1497 O O . ASN A 1 186 ? -20.867 3.467 -0.174 1.00 57.41 186 ASN A O 1
ATOM 1501 N N . HIS A 1 187 ? -22.787 3.248 0.979 1.00 65.69 187 HIS A N 1
ATOM 1502 C CA . HIS A 1 187 ? -22.294 2.522 2.164 1.00 65.69 187 HIS A CA 1
ATOM 1503 C C . HIS A 1 187 ? -21.735 1.111 1.836 1.00 65.69 187 HIS A C 1
ATOM 1505 O O . HIS A 1 187 ? -21.942 0.152 2.576 1.00 65.69 187 HIS A O 1
ATOM 1511 N N . SER A 1 188 ? -21.076 0.944 0.692 1.00 82.00 188 SER A N 1
ATOM 1512 C CA . SER A 1 188 ? -20.503 -0.293 0.197 1.00 82.00 188 SER A CA 1
ATOM 1513 C C . SER A 1 188 ? -19.253 -0.683 0.983 1.00 82.00 188 SER A C 1
ATOM 1515 O O . SER A 1 188 ? -18.436 0.142 1.398 1.00 82.00 188 SER A O 1
ATOM 1517 N N . THR A 1 189 ? -19.082 -1.983 1.179 1.00 89.44 189 THR A N 1
ATOM 1518 C CA . THR A 1 189 ? -17.850 -2.529 1.745 1.00 89.44 189 THR A CA 1
ATOM 1519 C C . THR A 1 189 ? -16.715 -2.481 0.724 1.00 89.44 189 THR A C 1
ATOM 1521 O O . THR A 1 189 ? -16.967 -2.523 -0.480 1.00 89.44 189 THR A O 1
ATOM 1524 N N . HIS A 1 190 ? -15.466 -2.453 1.193 1.00 89.69 190 HIS A N 1
ATOM 1525 C CA . HIS A 1 190 ? -14.291 -2.403 0.320 1.00 89.69 190 HIS A CA 1
ATOM 1526 C C . HIS A 1 190 ? -14.210 -3.627 -0.625 1.00 89.69 190 HIS A C 1
ATOM 1528 O O . HIS A 1 190 ? -14.308 -4.763 -0.143 1.00 89.69 190 HIS A O 1
ATOM 1534 N N . PRO A 1 191 ? -13.968 -3.447 -1.941 1.00 89.75 191 PRO A N 1
ATOM 1535 C CA . PRO A 1 191 ? -13.998 -4.539 -2.926 1.00 89.75 191 PRO A CA 1
ATOM 1536 C C . PRO A 1 191 ? -12.938 -5.620 -2.668 1.00 89.75 191 PRO A C 1
ATOM 1538 O O . PRO A 1 191 ? -13.151 -6.792 -2.966 1.00 89.75 191 PRO A O 1
ATOM 1541 N N . HIS A 1 192 ? -11.806 -5.250 -2.065 1.00 91.81 192 HIS A N 1
ATOM 1542 C CA . HIS A 1 192 ? -10.710 -6.187 -1.781 1.00 91.81 192 HIS A CA 1
ATOM 1543 C C . HIS A 1 192 ? -10.822 -6.919 -0.434 1.00 91.81 192 HIS A C 1
ATOM 1545 O O . HIS A 1 192 ? -9.917 -7.685 -0.104 1.00 91.81 192 HIS A O 1
ATOM 1551 N N . PHE A 1 193 ? -11.887 -6.709 0.358 1.00 92.94 193 PHE A N 1
ATOM 1552 C CA . PHE A 1 193 ? -11.980 -7.285 1.711 1.00 92.94 193 PHE A CA 1
ATOM 1553 C C . PHE A 1 193 ? -11.774 -8.803 1.710 1.00 92.94 193 PHE A C 1
ATOM 1555 O O . PHE A 1 193 ? -10.929 -9.314 2.443 1.00 92.94 193 PHE A O 1
ATOM 1562 N N . ASP A 1 194 ? -12.493 -9.523 0.849 1.00 92.75 194 ASP A N 1
ATOM 1563 C CA . ASP A 1 194 ? -12.432 -10.984 0.813 1.00 92.75 194 ASP A CA 1
ATOM 1564 C C . ASP A 1 194 ? -11.054 -11.496 0.382 1.00 92.75 194 ASP A C 1
ATOM 1566 O O . ASP A 1 194 ? -10.579 -12.496 0.917 1.00 92.75 194 ASP A O 1
ATOM 1570 N N . GLN A 1 195 ? -10.394 -10.820 -0.563 1.00 92.94 195 GLN A N 1
ATOM 1571 C CA . GLN A 1 195 ? -9.058 -11.202 -1.024 1.00 92.94 195 GLN A CA 1
ATOM 1572 C C . GLN A 1 195 ? -8.017 -11.003 0.083 1.00 92.94 195 GLN A C 1
ATOM 1574 O O . GLN A 1 195 ? -7.265 -11.930 0.383 1.00 92.94 195 GLN A O 1
ATOM 1579 N N . VAL A 1 196 ? -8.019 -9.832 0.730 1.00 95.06 196 VAL A N 1
ATOM 1580 C CA . VAL A 1 196 ? -7.098 -9.495 1.829 1.00 95.06 196 VAL A CA 1
ATOM 1581 C C . VAL A 1 196 ? -7.351 -10.374 3.056 1.00 95.06 196 VAL A C 1
ATOM 1583 O O . VAL A 1 196 ? -6.412 -10.792 3.733 1.00 95.06 196 VAL A O 1
ATOM 1586 N N . SER A 1 197 ? -8.614 -10.693 3.345 1.00 93.44 197 SER A N 1
ATOM 1587 C CA . SER A 1 197 ? -8.981 -11.597 4.435 1.00 93.44 197 SER A CA 1
ATOM 1588 C C . SER A 1 197 ? -8.494 -13.026 4.166 1.00 93.44 197 SER A C 1
ATOM 1590 O O . SER A 1 197 ? -7.817 -13.608 5.015 1.00 93.44 197 SER A O 1
ATOM 1592 N N . LYS A 1 198 ? -8.747 -13.575 2.966 1.00 91.69 198 LYS A N 1
ATOM 1593 C CA . LYS A 1 198 ? -8.333 -14.940 2.581 1.00 91.69 198 LYS A CA 1
ATOM 1594 C C . LYS A 1 198 ? -6.818 -15.139 2.585 1.00 91.69 198 LYS A C 1
ATOM 1596 O O . LYS A 1 198 ? -6.364 -16.245 2.860 1.00 91.69 198 LYS A O 1
ATOM 1601 N N . SER A 1 199 ? -6.037 -14.097 2.308 1.00 90.19 199 SER A N 1
ATOM 1602 C CA . SER A 1 199 ? -4.571 -14.153 2.362 1.00 90.19 199 SER A CA 1
ATOM 1603 C C . SER A 1 199 ? -3.993 -13.940 3.769 1.00 90.19 199 SER A C 1
ATOM 1605 O O . SER A 1 199 ? -2.777 -13.845 3.910 1.00 90.19 199 SER A O 1
ATOM 1607 N N . GLY A 1 200 ? -4.831 -13.805 4.805 1.00 92.88 200 GLY A N 1
ATOM 1608 C CA . GLY A 1 200 ? -4.393 -13.486 6.169 1.00 92.88 200 GLY A CA 1
ATOM 1609 C C . GLY A 1 200 ? -3.880 -12.050 6.342 1.00 92.88 200 GLY A C 1
ATOM 1610 O O . GLY A 1 200 ? -3.307 -11.718 7.380 1.00 92.88 200 GLY A O 1
ATOM 1611 N N . GLY A 1 201 ? -4.095 -11.180 5.350 1.00 96.50 201 GLY A N 1
ATOM 1612 C CA . GLY A 1 201 ? -3.543 -9.826 5.310 1.00 96.50 201 GLY A CA 1
ATOM 1613 C C . GLY A 1 201 ? -4.060 -8.925 6.428 1.00 96.50 201 GLY A C 1
ATOM 1614 O O . GLY A 1 201 ? -3.292 -8.148 6.982 1.00 96.50 201 GLY A O 1
ATOM 1615 N N . ILE A 1 202 ? -5.328 -9.078 6.831 1.00 96.25 202 ILE A N 1
ATOM 1616 C CA . ILE A 1 202 ? -5.913 -8.314 7.950 1.00 96.25 202 ILE A CA 1
ATOM 1617 C C . ILE A 1 202 ? -5.102 -8.518 9.235 1.00 96.25 202 ILE A C 1
ATOM 1619 O O . ILE A 1 202 ? -4.764 -7.554 9.920 1.00 96.25 202 ILE A O 1
ATOM 1623 N N . ILE A 1 203 ? -4.770 -9.774 9.546 1.00 95.88 203 ILE A N 1
ATOM 1624 C CA . ILE A 1 203 ? -3.991 -10.115 10.739 1.00 95.88 203 ILE A CA 1
ATOM 1625 C C . ILE A 1 203 ? -2.585 -9.527 10.615 1.00 95.88 203 ILE A C 1
ATOM 1627 O O . ILE A 1 203 ? -2.127 -8.892 11.555 1.00 95.88 203 ILE A O 1
ATOM 1631 N N . LYS A 1 204 ? -1.944 -9.642 9.446 1.00 97.56 204 LYS A N 1
ATOM 1632 C CA . LYS A 1 204 ? -0.591 -9.110 9.212 1.00 97.56 204 LYS A CA 1
ATOM 1633 C C . LYS A 1 204 ? -0.495 -7.593 9.358 1.00 97.56 204 LYS A C 1
ATOM 1635 O O . LYS A 1 204 ? 0.442 -7.092 9.971 1.00 97.56 204 LYS A O 1
ATOM 1640 N N . ILE A 1 205 ? -1.478 -6.854 8.846 1.00 97.88 205 ILE A N 1
ATOM 1641 C CA . ILE A 1 205 ? -1.537 -5.394 8.999 1.00 97.88 205 ILE A CA 1
ATOM 1642 C C . ILE A 1 205 ? -1.737 -5.023 10.476 1.00 97.88 205 ILE A C 1
ATOM 1644 O O . ILE A 1 205 ? -1.112 -4.087 10.973 1.00 97.88 205 ILE A O 1
ATOM 1648 N N . TYR A 1 206 ? -2.572 -5.763 11.207 1.00 97.50 206 TYR A N 1
ATOM 1649 C CA . TYR A 1 206 ? -2.755 -5.504 12.633 1.00 97.50 206 TYR A CA 1
ATOM 1650 C C . TYR A 1 206 ? -1.529 -5.889 13.477 1.00 97.50 206 TYR A C 1
ATOM 1652 O O . TYR A 1 206 ? -1.162 -5.155 14.390 1.00 97.50 206 TYR A O 1
ATOM 1660 N N . GLU A 1 207 ? -0.843 -6.98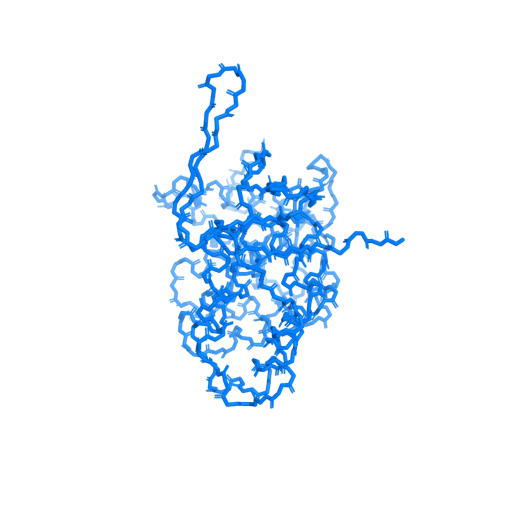6 13.151 1.00 96.94 207 GLU A N 1
ATOM 1661 C CA . GLU A 1 207 ? 0.446 -7.346 13.754 1.00 96.94 207 GLU A CA 1
ATOM 1662 C C . GLU A 1 207 ? 1.476 -6.232 13.535 1.00 96.94 207 GLU A C 1
ATOM 1664 O O . GLU A 1 207 ? 2.149 -5.837 14.486 1.00 96.94 207 GLU A O 1
ATOM 1669 N N . LEU A 1 208 ? 1.546 -5.659 12.326 1.00 97.75 208 LEU A N 1
ATOM 1670 C CA . LEU A 1 208 ? 2.389 -4.497 12.033 1.00 97.75 208 LEU A CA 1
ATOM 1671 C C . LEU A 1 208 ? 2.058 -3.303 12.940 1.00 97.75 208 LEU A C 1
ATOM 1673 O O . LEU A 1 208 ? 2.971 -2.726 13.527 1.00 97.75 208 LEU A O 1
ATOM 1677 N N . PHE A 1 209 ? 0.774 -2.972 13.106 1.00 97.81 209 PHE A N 1
ATOM 1678 C CA . PHE A 1 209 ? 0.336 -1.933 14.044 1.00 97.81 209 PHE A CA 1
ATOM 1679 C C . PHE A 1 209 ? 0.802 -2.233 15.480 1.00 97.81 209 PHE A C 1
ATOM 1681 O O . PHE A 1 209 ? 1.330 -1.366 16.173 1.00 97.81 209 PHE A O 1
ATOM 1688 N N . CYS A 1 210 ? 0.660 -3.482 15.933 1.00 96.25 210 CYS A N 1
ATOM 1689 C CA . CYS A 1 210 ? 1.071 -3.897 17.274 1.00 96.25 210 CYS A CA 1
ATOM 1690 C C . CYS A 1 210 ? 2.592 -3.897 17.487 1.00 96.25 210 CYS A C 1
ATOM 1692 O O . CYS A 1 210 ? 3.033 -3.742 18.625 1.00 96.25 210 CYS A O 1
ATOM 1694 N N . ARG A 1 211 ? 3.398 -4.049 16.428 1.00 96.31 211 ARG A N 1
ATOM 1695 C CA . ARG A 1 211 ? 4.867 -3.985 16.513 1.00 96.31 211 ARG A CA 1
ATOM 1696 C C . ARG A 1 211 ? 5.383 -2.597 16.896 1.00 96.31 211 ARG A C 1
ATOM 1698 O O . ARG A 1 211 ? 6.510 -2.514 17.375 1.00 96.31 211 ARG A O 1
ATOM 1705 N N . ASN A 1 212 ? 4.583 -1.541 16.716 1.00 94.31 212 ASN A N 1
ATOM 1706 C CA . ASN A 1 212 ? 4.907 -0.173 17.126 1.00 94.31 212 ASN A CA 1
ATOM 1707 C C . ASN A 1 212 ? 6.278 0.309 16.608 1.00 94.31 212 ASN A C 1
ATOM 1709 O O . ASN A 1 212 ? 7.127 0.763 17.374 1.00 94.31 212 ASN A O 1
ATOM 1713 N N . LEU A 1 213 ? 6.519 0.157 15.304 1.00 93.38 213 LEU A N 1
ATOM 1714 C CA . LEU A 1 213 ? 7.832 0.416 14.696 1.00 93.38 213 LEU A CA 1
ATOM 1715 C C . LEU A 1 213 ? 8.124 1.909 14.459 1.00 93.38 213 LEU A C 1
ATOM 1717 O O . LEU A 1 213 ? 9.233 2.260 14.063 1.00 93.38 213 LEU A O 1
ATOM 1721 N N . GLY A 1 214 ? 7.135 2.778 14.665 1.00 94.12 214 GLY A N 1
ATOM 1722 C CA . GLY A 1 214 ? 7.217 4.219 14.440 1.00 94.12 214 GLY A CA 1
ATOM 1723 C C . GLY A 1 214 ? 5.846 4.801 14.111 1.00 94.12 214 GLY A C 1
ATOM 1724 O O . GLY A 1 214 ? 4.952 4.071 13.679 1.00 94.12 214 GLY A O 1
ATOM 1725 N N . GLU A 1 215 ? 5.682 6.107 14.316 1.00 93.50 215 GLU A N 1
ATOM 1726 C CA . GLU A 1 215 ? 4.409 6.814 14.117 1.00 93.50 215 GLU A CA 1
ATOM 1727 C C . GLU A 1 215 ? 3.859 6.622 12.699 1.00 93.50 215 GLU A C 1
ATOM 1729 O O . GLU A 1 215 ? 2.748 6.117 12.547 1.00 93.50 215 GLU A O 1
ATOM 1734 N N . ASP A 1 216 ? 4.677 6.862 11.673 1.00 92.81 216 ASP A N 1
ATOM 1735 C CA . ASP A 1 216 ? 4.290 6.697 10.265 1.00 92.81 216 ASP A CA 1
ATOM 1736 C C . ASP A 1 216 ? 3.782 5.284 9.942 1.00 92.81 216 ASP A C 1
ATOM 1738 O O . ASP A 1 216 ? 2.763 5.110 9.268 1.00 92.81 216 ASP A O 1
ATOM 1742 N N . MET A 1 217 ? 4.462 4.248 10.445 1.00 95.31 217 MET A N 1
ATOM 1743 C CA . MET A 1 217 ? 4.066 2.854 10.212 1.00 95.31 217 MET A CA 1
ATOM 1744 C C . MET A 1 217 ? 2.783 2.494 10.960 1.00 95.31 217 MET A C 1
ATOM 1746 O O . MET A 1 217 ? 1.928 1.799 10.408 1.00 95.31 217 MET A O 1
ATOM 1750 N N . ASN A 1 218 ? 2.613 2.991 12.185 1.00 96.56 218 ASN A N 1
ATOM 1751 C CA . ASN A 1 218 ? 1.391 2.781 12.955 1.00 96.56 218 ASN A CA 1
ATOM 1752 C C . ASN A 1 218 ? 0.198 3.479 12.298 1.00 96.56 218 ASN A C 1
ATOM 1754 O O . ASN A 1 218 ? -0.874 2.884 12.185 1.00 96.56 218 ASN A O 1
ATOM 1758 N N . ASN A 1 219 ? 0.398 4.713 11.828 1.00 97.50 219 ASN A N 1
ATOM 1759 C CA . ASN A 1 219 ? -0.600 5.488 11.099 1.00 97.50 219 ASN A CA 1
ATOM 1760 C C . ASN A 1 219 ? -0.995 4.748 9.820 1.00 97.50 219 ASN A C 1
ATOM 1762 O O . ASN A 1 219 ? -2.171 4.454 9.621 1.00 97.50 219 ASN A O 1
ATOM 1766 N N . THR A 1 220 ? -0.011 4.326 9.022 1.00 97.56 220 THR A N 1
ATOM 1767 C CA . THR A 1 220 ? -0.229 3.552 7.791 1.00 97.56 220 THR A CA 1
ATOM 1768 C C . THR A 1 220 ? -1.029 2.277 8.052 1.00 97.56 220 THR A C 1
ATOM 1770 O O . THR A 1 220 ? -2.018 2.015 7.366 1.00 97.56 220 THR A O 1
ATOM 1773 N N . ALA A 1 221 ? -0.643 1.486 9.057 1.00 98.19 221 ALA A N 1
ATOM 1774 C CA . ALA A 1 221 ? -1.346 0.255 9.400 1.00 98.19 221 ALA A CA 1
ATOM 1775 C C . ALA A 1 221 ? -2.792 0.530 9.852 1.00 98.19 221 ALA A C 1
ATOM 1777 O O . ALA A 1 221 ? -3.717 -0.155 9.410 1.00 98.19 221 ALA A O 1
ATOM 1778 N N . ALA A 1 222 ? -3.007 1.563 10.673 1.00 98.19 222 ALA A N 1
ATOM 1779 C CA . ALA A 1 222 ? -4.340 1.974 11.101 1.00 98.19 222 ALA A CA 1
ATOM 1780 C C . ALA A 1 222 ? -5.213 2.444 9.927 1.00 98.19 222 ALA A C 1
ATOM 1782 O O . ALA A 1 222 ? -6.381 2.058 9.857 1.00 98.19 222 ALA A O 1
ATOM 1783 N N . PHE A 1 223 ? -4.646 3.196 8.979 1.00 97.81 223 PHE A N 1
ATOM 1784 C CA . PHE A 1 223 ? -5.335 3.617 7.758 1.00 97.81 223 PHE A CA 1
ATOM 1785 C C . PHE A 1 223 ? -5.668 2.427 6.848 1.00 97.81 223 PHE A C 1
ATOM 1787 O O . PHE A 1 223 ? -6.769 2.336 6.317 1.00 97.81 223 PHE A O 1
ATOM 1794 N N . CYS A 1 224 ? -4.772 1.448 6.710 1.00 97.69 224 CYS A N 1
ATOM 1795 C CA . CYS A 1 224 ? -5.069 0.235 5.942 1.00 97.69 224 CYS A CA 1
ATOM 1796 C C . CYS A 1 224 ? -6.246 -0.547 6.547 1.00 97.69 224 CYS A C 1
ATOM 1798 O O . CYS A 1 224 ? -7.131 -0.997 5.815 1.00 97.69 224 CYS A O 1
ATOM 1800 N N . ILE A 1 225 ? -6.284 -0.684 7.880 1.00 97.56 225 ILE A N 1
ATOM 1801 C CA . ILE A 1 225 ? -7.399 -1.341 8.577 1.00 97.56 225 ILE A CA 1
ATOM 1802 C C . ILE A 1 225 ? -8.700 -0.544 8.422 1.00 97.56 225 ILE A C 1
ATOM 1804 O O . ILE A 1 225 ? -9.740 -1.145 8.158 1.00 97.56 225 ILE A O 1
ATOM 1808 N N . SER A 1 226 ? -8.678 0.785 8.552 1.00 96.38 226 SER A N 1
ATOM 1809 C CA . SER A 1 226 ? -9.893 1.598 8.401 1.00 96.38 226 SER A CA 1
ATOM 1810 C C . SER A 1 226 ? -10.474 1.517 6.986 1.00 96.38 226 SER A C 1
ATOM 1812 O O . SER A 1 226 ? -11.684 1.347 6.836 1.00 96.38 226 SER A O 1
ATOM 1814 N N . ILE A 1 227 ? -9.617 1.559 5.960 1.00 94.56 227 ILE A N 1
ATOM 1815 C CA . ILE A 1 227 ? -10.010 1.466 4.549 1.00 94.56 227 ILE A CA 1
ATOM 1816 C C . ILE A 1 227 ? -10.630 0.097 4.251 1.00 94.56 227 ILE A C 1
ATOM 1818 O O . ILE A 1 227 ? -11.731 0.026 3.700 1.00 94.56 227 ILE A O 1
ATOM 1822 N N . ILE A 1 228 ? -9.969 -1.001 4.640 1.00 95.25 228 ILE A N 1
ATOM 1823 C CA . ILE A 1 228 ? -10.472 -2.347 4.326 1.00 95.25 228 ILE A CA 1
ATOM 1824 C C . ILE A 1 228 ? -11.782 -2.655 5.070 1.00 95.25 228 ILE A C 1
ATOM 1826 O O . ILE A 1 228 ? -12.653 -3.321 4.515 1.00 95.25 228 ILE A O 1
ATOM 1830 N N . TYR A 1 229 ? -11.969 -2.121 6.285 1.00 95.12 229 TYR A N 1
ATOM 1831 C CA . TYR A 1 229 ? -13.197 -2.264 7.080 1.00 95.12 229 TYR A CA 1
ATOM 1832 C C . TYR A 1 229 ? -14.251 -1.176 6.830 1.00 95.12 229 TYR A C 1
ATOM 1834 O O . TYR A 1 229 ? -15.211 -1.073 7.598 1.00 95.12 229 TYR A O 1
ATOM 1842 N N . ARG A 1 230 ? -14.142 -0.385 5.755 1.00 92.31 230 ARG A N 1
ATOM 1843 C CA . ARG A 1 230 ? -15.190 0.576 5.375 1.00 92.31 230 ARG A CA 1
ATOM 1844 C C . ARG A 1 230 ? -16.571 -0.089 5.389 1.00 92.31 230 ARG A C 1
ATOM 1846 O O . ARG A 1 230 ? -16.764 -1.135 4.768 1.00 92.31 230 ARG A O 1
ATOM 1853 N N . ALA A 1 231 ? -17.518 0.522 6.109 1.00 92.44 231 ALA A N 1
ATOM 1854 C CA . ALA A 1 231 ? -18.896 0.040 6.284 1.00 92.44 231 ALA A CA 1
ATOM 1855 C C . ALA A 1 231 ? -19.040 -1.403 6.817 1.00 92.44 231 ALA A C 1
ATOM 1857 O O . ALA A 1 231 ? -20.135 -1.969 6.808 1.00 92.44 231 ALA A O 1
ATOM 1858 N N . ARG A 1 232 ? -17.967 -1.998 7.346 1.00 93.19 232 ARG A N 1
ATOM 1859 C CA . ARG A 1 232 ? -17.944 -3.362 7.876 1.00 93.19 232 ARG A CA 1
ATOM 1860 C C . ARG A 1 232 ? -17.568 -3.349 9.353 1.00 93.19 232 ARG A C 1
ATOM 1862 O O . ARG A 1 232 ? -16.729 -2.572 9.795 1.00 93.19 232 ARG A O 1
ATOM 1869 N N . GLU A 1 233 ? -18.196 -4.218 10.133 1.00 94.62 233 GLU A N 1
ATOM 1870 C CA . GLU A 1 233 ? -17.843 -4.379 11.541 1.00 94.62 233 GLU A CA 1
ATOM 1871 C C . GLU A 1 233 ? -16.431 -4.966 11.663 1.00 94.62 233 GLU A C 1
ATOM 1873 O O . GLU A 1 233 ? -16.104 -5.929 10.973 1.00 94.62 233 GLU A O 1
ATOM 1878 N N . ILE A 1 234 ? -15.606 -4.416 12.561 1.00 94.12 234 ILE A N 1
ATOM 1879 C CA . ILE A 1 234 ? -14.360 -5.071 12.989 1.00 94.12 234 ILE A CA 1
ATOM 1880 C C . ILE A 1 234 ? -14.735 -6.119 14.045 1.00 94.12 234 ILE A C 1
ATOM 1882 O O . ILE A 1 234 ? -14.625 -5.870 15.247 1.00 94.12 234 ILE A O 1
ATOM 1886 N N . ASP A 1 235 ? -15.268 -7.252 13.599 1.00 78.88 235 ASP A N 1
ATOM 1887 C CA . ASP A 1 235 ? -15.922 -8.282 14.418 1.00 78.88 235 ASP A CA 1
ATOM 1888 C C . ASP A 1 235 ? -14.932 -9.288 15.028 1.00 78.88 235 ASP A C 1
ATOM 1890 O O . ASP A 1 235 ? -15.047 -9.658 16.198 1.00 78.88 235 ASP A O 1
ATOM 1894 N N . GLN A 1 236 ? -13.911 -9.683 14.266 1.00 67.50 236 GLN A N 1
ATOM 1895 C CA . GLN A 1 236 ? -12.999 -10.776 14.613 1.00 67.50 236 GLN A CA 1
ATOM 1896 C C . GLN A 1 236 ? -12.141 -10.494 15.855 1.00 67.50 236 GLN A C 1
ATOM 1898 O O . GLN A 1 236 ? -11.676 -11.434 16.500 1.00 67.50 236 GLN A O 1
ATOM 1903 N N . GLN A 1 237 ? -11.924 -9.223 16.219 1.00 71.81 237 GLN A N 1
ATOM 1904 C CA . GLN A 1 237 ? -11.104 -8.838 17.372 1.00 71.81 237 GLN A CA 1
ATOM 1905 C C . GLN A 1 237 ? -11.576 -7.508 17.978 1.00 71.81 237 GLN A C 1
ATOM 1907 O O . GLN A 1 237 ? -11.177 -6.429 17.540 1.00 71.81 237 GLN A O 1
ATOM 1912 N N . LYS A 1 238 ? -12.362 -7.566 19.063 1.00 88.81 238 LYS A N 1
ATOM 1913 C CA . LYS A 1 238 ? -12.776 -6.368 19.826 1.00 88.81 238 LYS A CA 1
ATOM 1914 C C . LYS A 1 238 ? -11.586 -5.465 20.187 1.00 88.81 238 LYS A C 1
ATOM 1916 O O . LYS A 1 238 ? -11.703 -4.246 20.105 1.00 88.81 238 LYS A O 1
ATOM 1921 N N . GLN A 1 239 ? -10.443 -6.061 20.534 1.00 94.75 239 GLN A N 1
ATOM 1922 C CA . GLN A 1 239 ? -9.221 -5.325 20.851 1.00 94.75 239 GLN A CA 1
ATOM 1923 C C . GLN A 1 239 ? -8.676 -4.540 19.649 1.00 94.75 239 GLN A C 1
ATOM 1925 O O . GLN A 1 239 ? -8.276 -3.393 19.821 1.00 94.75 239 GLN A O 1
ATOM 1930 N N . MET A 1 240 ? -8.705 -5.116 18.439 1.00 96.19 240 MET A N 1
ATOM 1931 C CA . MET A 1 240 ? -8.291 -4.427 17.210 1.00 96.19 240 MET A CA 1
ATOM 1932 C C . MET A 1 240 ? -9.145 -3.184 16.989 1.00 96.19 240 MET A C 1
ATOM 1934 O O . MET A 1 240 ? -8.608 -2.092 16.838 1.00 96.19 240 MET A O 1
ATOM 1938 N N . ARG A 1 241 ? -10.473 -3.328 17.066 1.00 96.81 241 ARG A N 1
ATOM 1939 C CA . ARG A 1 241 ? -11.407 -2.205 16.921 1.00 96.81 241 ARG A CA 1
ATOM 1940 C C . ARG A 1 241 ? -11.085 -1.069 17.891 1.00 96.81 241 ARG A C 1
ATOM 1942 O O . ARG A 1 241 ? -10.980 0.082 17.481 1.00 96.81 241 ARG A O 1
ATOM 1949 N N . GLN A 1 242 ? -10.890 -1.400 19.165 1.00 96.81 242 GLN A N 1
ATOM 1950 C CA . GLN A 1 242 ? -10.570 -0.423 20.206 1.00 96.81 242 GLN A CA 1
ATOM 1951 C C . GLN A 1 242 ? -9.219 0.254 19.973 1.00 96.81 242 GLN A C 1
ATOM 1953 O O . GLN A 1 242 ? -9.124 1.475 20.074 1.00 96.81 242 GLN A O 1
ATOM 1958 N N . ASN A 1 243 ? -8.190 -0.522 19.633 1.00 97.38 243 ASN A N 1
ATOM 1959 C CA . ASN A 1 243 ? -6.841 -0.019 19.397 1.00 97.38 243 ASN A CA 1
ATOM 1960 C C . ASN A 1 243 ? -6.792 0.938 18.204 1.00 97.38 243 ASN A C 1
ATOM 1962 O O . ASN A 1 243 ? -6.278 2.047 18.339 1.00 97.38 243 ASN A O 1
ATOM 1966 N N . ILE A 1 244 ? -7.376 0.539 17.071 1.00 98.31 244 ILE A N 1
ATOM 1967 C CA . ILE A 1 244 ? -7.386 1.348 15.851 1.00 98.31 244 ILE A CA 1
ATOM 1968 C C . ILE A 1 244 ? -8.205 2.624 16.054 1.00 98.31 244 ILE A C 1
ATOM 1970 O O . ILE A 1 244 ? -7.706 3.710 15.779 1.00 98.31 244 ILE A O 1
ATOM 1974 N N . ILE A 1 245 ? -9.417 2.538 16.615 1.00 98.06 245 ILE A N 1
ATOM 1975 C CA . ILE A 1 245 ? -10.248 3.730 16.858 1.00 98.06 245 ILE A CA 1
ATOM 1976 C C . ILE A 1 245 ? -9.571 4.685 17.844 1.00 98.06 245 ILE A C 1
ATOM 1978 O O . ILE A 1 245 ? -9.570 5.894 17.617 1.00 98.06 245 ILE A O 1
ATOM 1982 N N . LYS A 1 246 ? -8.965 4.170 18.921 1.00 97.81 246 LYS A N 1
ATOM 1983 C CA . LYS A 1 246 ? -8.223 5.000 19.878 1.00 97.81 246 LYS A CA 1
ATOM 1984 C C . LYS A 1 246 ? -7.056 5.722 19.203 1.00 97.81 246 LYS A C 1
ATOM 1986 O O . LYS A 1 246 ? -6.873 6.911 19.445 1.00 97.81 246 LYS A O 1
ATOM 1991 N N . HIS A 1 247 ? -6.293 5.018 18.368 1.00 98.31 247 HIS A N 1
ATOM 1992 C CA . HIS A 1 247 ? -5.162 5.592 17.640 1.00 98.31 247 HIS A CA 1
ATOM 1993 C C . HIS A 1 247 ? -5.606 6.697 16.678 1.00 98.31 247 HIS A C 1
ATOM 1995 O O . HIS A 1 247 ? -5.088 7.806 16.739 1.00 98.31 247 HIS A O 1
ATOM 2001 N N . LEU A 1 248 ? -6.639 6.444 15.870 1.00 98.38 248 LEU A N 1
ATOM 2002 C CA . LEU A 1 248 ? -7.179 7.428 14.926 1.00 98.38 248 LEU A CA 1
ATOM 2003 C C . LEU A 1 248 ? -7.746 8.671 15.630 1.00 98.38 248 LEU A C 1
ATOM 2005 O O . LEU A 1 248 ? -7.516 9.790 15.178 1.00 98.38 248 LEU A O 1
ATOM 2009 N N . LYS A 1 249 ? -8.437 8.502 16.767 1.00 97.81 249 LYS A N 1
ATOM 2010 C CA . LYS A 1 249 ? -8.867 9.636 17.602 1.00 97.81 249 LYS A CA 1
ATOM 2011 C C . LYS A 1 249 ? -7.677 10.456 18.097 1.00 97.81 249 LYS A C 1
ATOM 2013 O O . LYS A 1 249 ? -7.737 11.679 18.066 1.00 97.81 249 LYS A O 1
ATOM 2018 N N . ASN A 1 250 ? -6.616 9.790 18.554 1.00 96.94 250 ASN A N 1
ATOM 2019 C CA . ASN A 1 250 ? -5.410 10.454 19.045 1.00 96.94 250 ASN A CA 1
ATOM 2020 C C . ASN A 1 250 ? -4.756 11.303 17.946 1.00 96.94 250 ASN A C 1
ATOM 2022 O O . ASN A 1 250 ? -4.457 12.466 18.194 1.00 96.94 250 ASN A O 1
ATOM 2026 N N . ILE A 1 251 ? -4.628 10.759 16.729 1.00 97.44 251 ILE A N 1
ATOM 2027 C CA . ILE A 1 251 ? -4.139 11.508 15.563 1.00 97.44 251 ILE A CA 1
ATOM 2028 C C . ILE A 1 251 ? -5.011 12.746 15.326 1.00 97.44 251 ILE A C 1
ATOM 2030 O O . ILE A 1 251 ? -4.515 13.867 15.318 1.00 97.44 251 ILE A O 1
ATOM 2034 N N . LEU A 1 252 ? -6.329 12.565 15.189 1.00 96.25 252 LEU A N 1
ATOM 2035 C CA . LEU A 1 252 ? -7.240 13.661 14.851 1.00 96.25 252 LEU A CA 1
ATOM 2036 C C . LEU A 1 252 ? -7.216 14.808 15.882 1.00 96.25 252 LEU A C 1
ATOM 2038 O O . LEU A 1 252 ? -7.399 15.970 15.516 1.00 96.25 252 LEU A O 1
ATOM 2042 N N . LEU A 1 253 ? -6.991 14.493 17.160 1.00 94.94 253 LEU A N 1
ATOM 2043 C CA . LEU A 1 253 ? -6.988 15.467 18.253 1.00 94.94 253 LEU A CA 1
ATOM 2044 C C . LEU A 1 253 ? -5.630 16.139 18.497 1.00 94.94 253 LEU A C 1
ATOM 2046 O O . LEU A 1 253 ? -5.610 17.250 19.032 1.00 94.94 253 LEU A O 1
ATOM 2050 N N . HIS A 1 254 ? -4.518 15.473 18.177 1.00 95.38 254 HIS A N 1
ATOM 2051 C CA . HIS A 1 254 ? -3.200 15.868 18.687 1.00 95.38 254 HIS A CA 1
ATOM 2052 C C . HIS A 1 254 ? -2.092 15.951 17.643 1.00 95.38 254 HIS A C 1
ATOM 2054 O O . HIS A 1 254 ? -1.066 16.564 17.937 1.00 95.38 254 HIS A O 1
ATOM 2060 N N . ASP A 1 255 ? -2.269 15.362 16.461 1.00 95.50 255 ASP A N 1
ATOM 2061 C CA . ASP A 1 255 ? -1.267 15.464 15.404 1.00 95.50 255 ASP A CA 1
ATOM 2062 C C . ASP A 1 255 ? -1.141 16.921 14.927 1.00 95.50 255 ASP A C 1
ATOM 2064 O O . ASP A 1 255 ? -2.072 17.726 15.016 1.00 95.50 255 ASP A O 1
ATOM 2068 N N . THR A 1 256 ? 0.049 17.278 14.468 1.00 95.06 256 THR A N 1
ATOM 2069 C CA . THR A 1 256 ? 0.362 18.614 13.946 1.00 95.06 256 THR A CA 1
ATOM 2070 C C . THR A 1 256 ? 0.300 18.672 12.426 1.00 95.06 256 THR A C 1
ATOM 2072 O O . THR A 1 256 ? 0.158 19.759 11.866 1.00 95.06 256 THR A O 1
ATOM 2075 N N . ASP A 1 257 ? 0.382 17.521 11.760 1.00 95.31 257 ASP A N 1
ATOM 2076 C CA . ASP A 1 257 ? 0.262 17.418 10.318 1.00 95.31 257 ASP A CA 1
ATOM 2077 C C . ASP A 1 257 ? -1.215 17.341 9.906 1.00 95.31 257 ASP A C 1
ATOM 2079 O O . ASP A 1 257 ? -1.945 16.385 10.186 1.00 95.31 257 ASP A O 1
ATOM 2083 N N . GLU A 1 258 ? -1.677 18.378 9.209 1.00 94.81 258 GLU A N 1
ATOM 2084 C CA . GLU A 1 258 ? -3.077 18.495 8.790 1.00 94.81 258 GLU A CA 1
ATOM 2085 C C . GLU A 1 258 ? -3.493 17.398 7.798 1.00 94.81 258 GLU A C 1
ATOM 2087 O O . GLU A 1 258 ? -4.657 16.987 7.777 1.00 94.81 258 GLU A O 1
ATOM 2092 N N . MET A 1 259 ? -2.558 16.876 6.998 1.00 93.19 259 MET A N 1
ATOM 2093 C CA . MET A 1 259 ? -2.849 15.781 6.071 1.00 93.19 259 MET A CA 1
ATOM 2094 C C . MET A 1 259 ? -3.121 14.478 6.828 1.00 93.19 259 MET A C 1
ATOM 2096 O O . MET A 1 259 ? -4.095 13.782 6.545 1.00 93.19 259 MET A O 1
ATOM 2100 N N . THR A 1 260 ? -2.313 14.188 7.841 1.00 95.00 260 THR A N 1
ATOM 2101 C CA . THR A 1 260 ? -2.444 13.020 8.712 1.00 95.00 260 THR A CA 1
ATOM 2102 C C . THR A 1 260 ? -3.732 13.090 9.534 1.00 95.00 260 THR A C 1
ATOM 2104 O O . THR A 1 260 ? -4.471 12.103 9.610 1.00 95.00 260 THR A O 1
ATOM 2107 N N . LYS A 1 261 ? -4.106 14.277 10.034 1.00 95.75 261 LYS A N 1
ATOM 2108 C CA . LYS A 1 261 ? -5.425 14.505 10.653 1.00 95.75 261 LYS A CA 1
ATOM 2109 C C . LYS A 1 261 ? -6.574 14.247 9.691 1.00 95.75 261 LYS A C 1
ATOM 2111 O O . LYS A 1 261 ? -7.547 13.603 10.080 1.00 95.75 261 LYS A O 1
ATOM 2116 N N . LYS A 1 262 ? -6.468 14.714 8.443 1.00 93.88 262 LYS A N 1
ATOM 2117 C CA . LYS A 1 262 ? -7.484 14.456 7.418 1.00 93.88 262 LYS A CA 1
ATOM 2118 C C . LYS A 1 262 ? -7.643 12.957 7.158 1.00 93.88 262 LYS A C 1
ATOM 2120 O O . LYS A 1 262 ? -8.765 12.463 7.193 1.00 93.88 262 LYS A O 1
ATOM 2125 N N . TYR A 1 263 ? -6.546 12.214 7.006 1.00 93.62 263 TYR A N 1
ATOM 2126 C CA . TYR A 1 263 ? -6.606 10.757 6.857 1.00 93.62 263 TYR A CA 1
ATOM 2127 C C . TYR A 1 263 ? -7.230 10.059 8.069 1.00 93.62 263 TYR A C 1
ATOM 2129 O O . TYR A 1 263 ? -7.980 9.094 7.902 1.00 93.62 263 TYR A O 1
ATOM 2137 N N . ALA A 1 264 ? -6.962 10.536 9.287 1.00 96.75 264 ALA A N 1
ATOM 2138 C CA . ALA A 1 264 ? -7.586 9.999 10.492 1.00 96.75 264 ALA A CA 1
ATOM 2139 C C . ALA A 1 264 ? -9.088 10.303 10.564 1.00 96.75 264 ALA A C 1
ATOM 2141 O O . ALA A 1 264 ? -9.871 9.419 10.917 1.00 96.75 264 ALA A O 1
ATOM 2142 N N . TYR A 1 265 ? -9.494 11.517 10.195 1.00 95.44 265 TYR A N 1
ATOM 2143 C CA . TYR A 1 265 ? -10.897 11.904 10.083 1.00 95.44 265 TYR A CA 1
ATOM 2144 C C . TYR A 1 265 ? -11.637 11.025 9.064 1.00 95.44 265 TYR A C 1
ATOM 2146 O O . TYR A 1 265 ? -12.632 10.390 9.420 1.00 95.44 265 TYR A O 1
ATOM 2154 N N . ASP A 1 266 ? -11.097 10.896 7.850 1.00 92.50 266 ASP A N 1
ATOM 2155 C CA . ASP A 1 266 ? -11.666 10.064 6.786 1.00 92.50 266 ASP A CA 1
ATOM 2156 C C . ASP A 1 266 ? -11.757 8.593 7.232 1.00 92.50 266 ASP A C 1
ATOM 2158 O O . ASP A 1 266 ? -12.796 7.946 7.097 1.00 92.50 266 ASP A O 1
ATOM 2162 N N . SER A 1 267 ? -10.699 8.080 7.870 1.00 95.31 267 SER A N 1
ATOM 2163 C CA . SER A 1 267 ? -10.644 6.725 8.432 1.00 95.31 267 SER A CA 1
ATOM 2164 C C . SER A 1 267 ? -11.725 6.460 9.480 1.00 95.31 267 SER A C 1
ATOM 2166 O O . SER A 1 267 ? -12.362 5.404 9.465 1.00 95.31 267 SER A O 1
ATOM 2168 N N . LEU A 1 268 ? -11.942 7.402 10.404 1.00 96.75 268 LEU A N 1
ATOM 2169 C CA . LEU A 1 268 ? -13.026 7.309 11.382 1.00 96.75 268 LEU A CA 1
ATOM 2170 C C . LEU A 1 268 ? -14.386 7.347 10.680 1.00 96.75 268 LEU A C 1
ATOM 2172 O O . LEU A 1 268 ? -15.268 6.575 11.051 1.00 96.75 268 LEU A O 1
ATOM 2176 N N . GLY A 1 269 ? -14.533 8.167 9.637 1.00 93.56 269 GLY A N 1
ATOM 2177 C CA . GLY A 1 269 ? -15.731 8.208 8.806 1.00 93.56 269 GLY A CA 1
ATOM 2178 C C . GLY A 1 269 ? -16.038 6.864 8.149 1.00 93.56 269 GLY A C 1
ATOM 2179 O O . GLY A 1 269 ? -17.156 6.368 8.271 1.00 93.56 269 GLY A O 1
ATOM 2180 N N . TYR A 1 270 ? -15.041 6.209 7.545 1.00 92.06 270 TYR A N 1
ATOM 2181 C CA . TYR A 1 270 ? -15.200 4.889 6.917 1.00 92.06 270 TYR A CA 1
ATOM 2182 C C . TYR A 1 270 ? -15.685 3.824 7.898 1.00 92.06 270 TYR A C 1
ATOM 2184 O O . TYR A 1 270 ? -16.559 3.015 7.566 1.00 92.06 270 TYR A O 1
ATOM 2192 N N . LEU A 1 271 ? -15.129 3.836 9.110 1.00 95.00 271 LEU A N 1
ATOM 2193 C CA . LEU A 1 271 ? -15.508 2.916 10.173 1.00 95.00 271 LEU A CA 1
ATOM 2194 C C . LEU A 1 271 ? -16.901 3.237 10.728 1.00 95.00 271 LEU A C 1
ATOM 2196 O O . LEU A 1 271 ? -17.669 2.308 10.977 1.00 95.00 271 LEU A O 1
ATOM 2200 N N . ALA A 1 272 ? -17.252 4.518 10.874 1.00 94.88 272 ALA A N 1
ATOM 2201 C CA . ALA A 1 272 ? -18.535 4.980 11.409 1.00 94.88 272 ALA A CA 1
ATOM 2202 C C . ALA A 1 272 ? -19.745 4.607 10.534 1.00 94.88 272 ALA A C 1
ATOM 2204 O O . ALA A 1 272 ? -20.869 4.562 11.034 1.00 94.88 272 ALA A O 1
ATOM 2205 N N . LEU A 1 273 ? -19.533 4.264 9.257 1.00 92.19 273 LEU A N 1
ATOM 2206 C CA . LEU A 1 273 ? -20.588 3.713 8.394 1.00 92.19 273 LEU A CA 1
ATOM 2207 C C . LEU A 1 273 ? -21.159 2.389 8.934 1.00 92.19 273 LEU A C 1
ATOM 2209 O O . LEU A 1 273 ? -22.278 2.020 8.584 1.00 92.19 273 LEU A O 1
ATOM 2213 N N . ASN A 1 274 ? -20.415 1.672 9.784 1.00 93.50 274 ASN A N 1
ATOM 2214 C CA . ASN A 1 274 ? -20.918 0.510 10.506 1.00 93.50 274 ASN A CA 1
ATOM 2215 C C . ASN A 1 274 ? -21.354 0.895 11.938 1.00 93.50 274 ASN A C 1
ATOM 2217 O O . ASN A 1 274 ? -20.571 1.503 12.672 1.00 93.50 274 ASN A O 1
ATOM 2221 N N . PRO A 1 275 ? -22.550 0.481 12.401 1.00 94.19 275 PRO A N 1
ATOM 2222 C CA . PRO A 1 275 ? -23.085 0.909 13.694 1.00 94.19 275 PRO A CA 1
ATOM 2223 C C . PRO A 1 275 ? -22.257 0.452 14.903 1.00 94.19 275 PRO A C 1
ATOM 2225 O O . PRO A 1 275 ? -22.140 1.202 15.869 1.00 94.19 275 PRO A O 1
ATOM 2228 N N . VAL A 1 276 ? -21.652 -0.741 14.877 1.00 95.12 276 VAL A N 1
ATOM 2229 C CA . VAL A 1 276 ? -20.865 -1.251 16.016 1.00 95.12 276 VAL A CA 1
ATOM 2230 C C . VAL A 1 276 ? -19.559 -0.477 16.169 1.00 95.12 276 VAL A C 1
ATOM 2232 O O . VAL A 1 276 ? -19.165 -0.125 17.283 1.00 95.12 276 VAL A O 1
ATOM 2235 N N . ASN A 1 277 ? -18.902 -0.175 15.051 1.00 95.88 277 ASN A N 1
ATOM 2236 C CA . ASN A 1 277 ? -17.718 0.675 15.048 1.00 95.88 277 ASN A CA 1
ATOM 2237 C C . ASN A 1 277 ? -18.077 2.107 15.463 1.00 95.88 277 ASN A C 1
ATOM 2239 O O . ASN A 1 277 ? -17.385 2.676 16.303 1.00 95.88 277 ASN A O 1
ATOM 2243 N N . ASN A 1 278 ? -19.180 2.661 14.945 1.00 95.44 278 ASN A N 1
ATOM 2244 C CA . ASN A 1 278 ? -19.642 4.000 15.305 1.00 95.44 278 ASN A CA 1
ATOM 2245 C C . ASN A 1 278 ? -19.894 4.137 16.811 1.00 95.44 278 ASN A C 1
ATOM 2247 O O . ASN A 1 278 ? -19.431 5.090 17.426 1.00 95.44 278 ASN A O 1
ATOM 2251 N N . LEU A 1 279 ? -20.534 3.141 17.434 1.00 95.19 279 LEU A N 1
ATOM 2252 C CA . LEU A 1 279 ? -20.740 3.119 18.884 1.00 95.19 279 LEU A CA 1
ATOM 2253 C C . LEU A 1 279 ? -19.425 3.192 19.670 1.00 95.19 279 LEU A C 1
ATOM 2255 O O . LEU A 1 279 ? -19.388 3.821 20.723 1.00 95.19 279 LEU A O 1
ATOM 2259 N N . GLU A 1 280 ? -18.349 2.562 19.189 1.00 96.31 280 GLU A N 1
ATOM 2260 C CA . GLU A 1 280 ? -17.015 2.669 19.796 1.00 96.31 280 GLU A CA 1
ATOM 2261 C C . GLU A 1 280 ? -16.383 4.052 19.542 1.00 96.31 280 GLU A C 1
ATOM 2263 O O . GLU A 1 280 ? -15.759 4.623 20.440 1.00 96.31 280 GLU A O 1
ATOM 2268 N N . ILE A 1 281 ? -16.584 4.623 18.349 1.00 96.81 281 ILE A N 1
ATOM 2269 C CA . ILE A 1 281 ? -16.121 5.972 17.994 1.00 96.81 281 ILE A CA 1
ATOM 2270 C C . ILE A 1 281 ? -16.806 7.027 18.861 1.00 96.81 281 ILE A C 1
ATOM 2272 O O . ILE A 1 281 ? -16.124 7.909 19.360 1.00 96.81 281 ILE A O 1
ATOM 2276 N N . THR A 1 282 ? -18.103 6.935 19.132 1.00 96.50 282 THR A N 1
ATOM 2277 C CA . THR A 1 282 ? -18.827 7.965 19.898 1.00 96.50 282 THR A CA 1
ATOM 2278 C C . THR A 1 282 ? -18.696 7.827 21.416 1.00 96.50 282 THR A C 1
ATOM 2280 O O . THR A 1 282 ? -19.275 8.618 22.163 1.00 96.50 282 THR A O 1
ATOM 2283 N N . LYS A 1 283 ? -17.955 6.825 21.913 1.00 94.62 283 LYS A N 1
ATOM 2284 C CA . LYS A 1 283 ? -17.690 6.697 23.354 1.00 94.62 283 LYS A CA 1
ATOM 2285 C C . LYS A 1 283 ? -17.019 7.942 23.916 1.00 94.62 283 LYS A C 1
ATOM 2287 O O . LYS A 1 283 ? -16.285 8.642 23.216 1.00 94.62 283 LYS A O 1
ATOM 2292 N N . ASP A 1 284 ? -17.287 8.171 25.198 1.00 92.94 284 ASP A N 1
ATOM 2293 C CA . ASP A 1 284 ? -16.750 9.282 25.987 1.00 92.94 284 ASP A CA 1
ATOM 2294 C C . ASP A 1 284 ? -17.114 10.665 25.419 1.00 92.94 284 ASP A C 1
ATOM 2296 O O . ASP A 1 284 ? -16.427 11.653 25.659 1.00 92.94 284 ASP A O 1
ATOM 2300 N N . GLY A 1 285 ? -18.216 10.737 24.661 1.00 90.19 285 GLY A N 1
ATOM 2301 C CA . GLY A 1 285 ? -18.721 11.980 24.079 1.00 90.19 285 GLY A CA 1
ATOM 2302 C C . GLY A 1 285 ? -17.927 12.476 22.872 1.00 90.19 285 GLY A C 1
ATOM 2303 O O . GLY A 1 285 ? -18.069 13.636 22.497 1.00 90.19 285 GLY A O 1
ATOM 2304 N N . PHE A 1 286 ? -17.092 11.632 22.258 1.00 93.06 286 PHE A N 1
ATOM 2305 C CA . PHE A 1 286 ? -16.368 11.999 21.045 1.00 93.06 286 PHE A CA 1
ATOM 2306 C C . PHE A 1 286 ? -17.345 12.219 19.880 1.00 93.06 286 PHE A C 1
ATOM 2308 O O . PHE A 1 286 ? -18.129 11.332 19.540 1.00 93.06 286 PHE A O 1
ATOM 2315 N N . VAL A 1 287 ? -17.285 13.396 19.255 1.00 88.38 287 VAL A N 1
ATOM 2316 C CA . VAL A 1 287 ? -18.146 13.767 18.125 1.00 88.38 287 VAL A CA 1
ATOM 2317 C C . VAL A 1 287 ? -17.301 13.856 16.863 1.00 88.38 287 VAL A C 1
ATOM 2319 O O . VAL A 1 287 ? -16.429 14.715 16.754 1.00 88.38 287 VAL A O 1
ATOM 2322 N N . LEU A 1 288 ? -17.592 12.985 15.900 1.00 83.88 288 LEU A N 1
ATOM 2323 C CA . LEU A 1 288 ? -17.083 13.097 14.539 1.00 83.88 288 LEU A CA 1
ATOM 2324 C C . LEU A 1 288 ? -18.074 13.958 13.745 1.00 83.88 288 LEU A C 1
ATOM 2326 O O . LEU A 1 288 ? -19.221 13.558 13.558 1.00 83.88 288 LEU A O 1
ATOM 2330 N N . GLN A 1 289 ? -17.668 15.160 13.340 1.00 69.00 289 GLN A N 1
ATOM 2331 C CA . GLN A 1 289 ? -18.502 16.026 12.502 1.00 69.00 289 GLN A CA 1
ATOM 2332 C C . GLN A 1 289 ? -18.436 15.520 11.062 1.00 69.00 289 GLN A C 1
ATOM 2334 O O . GLN A 1 289 ? -17.558 15.967 10.339 1.00 69.00 289 GLN A O 1
ATOM 2339 N N . LEU A 1 290 ? -19.277 14.547 10.702 1.00 58.12 290 LEU A N 1
ATOM 2340 C CA . LEU A 1 290 ? -19.410 13.996 9.344 1.00 58.12 290 LEU A CA 1
ATOM 2341 C C . LEU A 1 290 ? -20.064 14.981 8.368 1.00 58.12 290 LEU A C 1
ATOM 2343 O O . LEU A 1 290 ? -20.965 15.730 8.815 1.00 58.12 290 LEU A O 1
#